Protein AF-A0A8H7LED4-F1 (afdb_monomer_lite)

InterPro domains:
  IPR024990 Anaphase-promoting complex subunit 1 [PTHR12827] (8-157)

Sequence (265 aa):
MLLETPIFAIAALVVSLYPVFPSEESEEEVHLQVLRHFWALSIEPRCLVVRDVRNGSPIKVPVTITYRDGTVESSTSPKLLRNMSLILSIEVRSELYFDVSIDFLINSEYLEQFKRSLTIFVLRKLNYELLKASVGSLLENRGRSMSLQNVLAALNNDIKELLQLKLTEKFLSFEKKVYLHESNSAIGETGSANMNSGLSVFNIADDKLQLRHQANQPQTIEDVHGLKVLFAYTDCKLNDEHFYIDAQFFEALKQDVWSLSMGST

Organism: NCBI:txid27326

Structure (mmCIF, N/CA/C/O backbone):
data_AF-A0A8H7LED4-F1
#
_entry.id   AF-A0A8H7LED4-F1
#
loop_
_atom_site.group_PDB
_atom_site.id
_atom_site.type_symbol
_atom_site.label_atom_id
_atom_site.label_alt_id
_atom_site.label_comp_id
_atom_site.label_asym_id
_atom_site.label_entity_id
_atom_site.label_seq_id
_atom_site.pdbx_PDB_ins_code
_atom_site.Cartn_x
_atom_site.Cartn_y
_atom_site.Cartn_z
_atom_site.occupancy
_atom_site.B_iso_or_equiv
_atom_site.auth_seq_id
_atom_site.auth_comp_id
_atom_site.auth_asym_id
_atom_site.auth_atom_id
_atom_site.pdbx_PDB_model_num
ATOM 1 N N . MET A 1 1 ? 5.990 14.420 -20.150 1.00 37.38 1 MET A N 1
ATOM 2 C CA . MET A 1 1 ? 7.116 14.105 -21.051 1.00 37.38 1 MET A CA 1
ATOM 3 C C . MET A 1 1 ? 6.485 13.427 -22.250 1.00 37.38 1 MET A C 1
ATOM 5 O O . MET A 1 1 ? 5.584 12.628 -22.031 1.00 37.38 1 MET A O 1
ATOM 9 N N . LEU A 1 2 ? 6.771 13.940 -23.447 1.00 34.75 2 LEU A N 1
ATOM 10 C CA . LEU A 1 2 ? 6.014 13.730 -24.687 1.00 34.75 2 LEU A CA 1
ATOM 11 C C . LEU A 1 2 ? 5.676 12.254 -24.916 1.00 34.75 2 LEU A C 1
ATOM 13 O O . LEU A 1 2 ? 6.470 11.398 -24.550 1.00 34.75 2 LEU A O 1
ATOM 17 N N . LEU A 1 3 ? 4.506 11.982 -25.505 1.00 41.44 3 LEU A N 1
ATOM 18 C CA . LEU A 1 3 ? 4.142 10.655 -25.995 1.00 41.44 3 LEU A CA 1
ATOM 19 C C . LEU A 1 3 ? 5.270 10.148 -26.904 1.00 41.44 3 LEU A C 1
ATOM 21 O O . LEU A 1 3 ? 5.290 10.448 -28.099 1.00 41.44 3 LEU A O 1
ATOM 25 N N . GLU A 1 4 ? 6.201 9.378 -26.355 1.00 54.50 4 GLU A N 1
ATOM 26 C CA . GLU A 1 4 ? 7.105 8.555 -27.140 1.00 54.50 4 GLU A CA 1
ATOM 27 C C . GLU A 1 4 ? 6.241 7.453 -27.731 1.00 54.50 4 GLU A C 1
ATOM 29 O O . GLU A 1 4 ? 6.006 6.389 -27.163 1.00 54.50 4 GLU A O 1
ATOM 34 N N . THR A 1 5 ? 5.638 7.786 -28.866 1.00 69.25 5 THR A N 1
ATOM 35 C CA . THR A 1 5 ? 4.926 6.815 -29.679 1.00 69.25 5 THR A CA 1
ATOM 36 C C . THR A 1 5 ? 5.874 5.643 -29.946 1.00 69.25 5 THR A C 1
ATOM 38 O O . THR A 1 5 ? 7.066 5.864 -30.183 1.00 69.25 5 THR A O 1
ATOM 41 N N . PRO A 1 6 ? 5.380 4.393 -29.938 1.00 75.50 6 PRO A N 1
ATOM 42 C CA . PRO A 1 6 ? 6.232 3.217 -30.109 1.00 75.50 6 PRO A CA 1
ATOM 43 C C . PRO A 1 6 ? 7.084 3.298 -31.385 1.00 75.50 6 PRO A C 1
ATOM 45 O O . PRO A 1 6 ? 8.196 2.787 -31.408 1.00 75.50 6 PRO A O 1
ATOM 48 N N . ILE A 1 7 ? 6.610 4.005 -32.419 1.00 86.19 7 ILE A N 1
ATOM 49 C CA . ILE A 1 7 ? 7.343 4.224 -33.670 1.00 86.19 7 ILE A CA 1
ATOM 50 C C . ILE A 1 7 ? 8.637 5.034 -33.475 1.00 86.19 7 ILE A C 1
ATOM 52 O O . ILE A 1 7 ? 9.636 4.739 -34.123 1.00 86.19 7 ILE A O 1
ATOM 56 N N . PHE A 1 8 ? 8.641 6.027 -32.578 1.00 88.44 8 PHE A N 1
ATOM 57 C CA . PHE A 1 8 ? 9.814 6.859 -32.304 1.00 88.44 8 PHE A CA 1
ATOM 58 C C . PHE A 1 8 ? 10.878 6.065 -31.547 1.00 88.44 8 PHE A C 1
ATOM 60 O O . PHE A 1 8 ? 12.036 6.055 -31.958 1.00 88.44 8 PHE A O 1
ATOM 67 N N . ALA A 1 9 ? 10.465 5.330 -30.510 1.00 87.12 9 ALA A N 1
ATOM 68 C CA . ALA A 1 9 ? 11.351 4.428 -29.780 1.00 87.12 9 ALA A CA 1
ATOM 69 C C . ALA A 1 9 ? 11.942 3.357 -30.715 1.00 87.12 9 ALA A C 1
ATOM 71 O O . ALA A 1 9 ? 13.140 3.104 -30.689 1.00 87.12 9 ALA A O 1
ATOM 72 N N . ILE A 1 10 ? 11.138 2.778 -31.616 1.00 89.12 10 ILE A N 1
ATOM 73 C CA . ILE A 1 10 ? 11.637 1.824 -32.619 1.00 89.12 10 ILE A CA 1
ATOM 74 C C . ILE A 1 10 ? 12.652 2.491 -33.556 1.00 89.12 10 ILE A C 1
ATOM 76 O O . ILE A 1 10 ? 13.711 1.919 -33.797 1.00 89.12 10 ILE A O 1
ATOM 80 N N . ALA A 1 11 ? 12.374 3.693 -34.067 1.00 90.88 11 ALA A N 1
ATOM 81 C CA . ALA A 1 11 ? 13.293 4.402 -34.957 1.00 90.88 11 ALA A CA 1
ATOM 82 C C . ALA A 1 11 ? 14.634 4.727 -34.273 1.00 90.88 11 ALA A C 1
ATOM 84 O O . ALA A 1 11 ? 15.693 4.476 -34.847 1.00 90.88 11 ALA A O 1
ATOM 85 N N . ALA A 1 12 ? 14.599 5.223 -33.034 1.00 91.00 12 ALA A N 1
ATOM 86 C CA . ALA A 1 12 ? 15.795 5.493 -32.240 1.00 91.00 12 ALA A CA 1
ATOM 87 C C . ALA A 1 12 ? 16.595 4.209 -31.959 1.00 91.00 12 ALA A C 1
ATOM 89 O O . ALA A 1 12 ? 17.820 4.198 -32.099 1.00 91.00 12 ALA A O 1
ATOM 90 N N . LEU A 1 13 ? 15.906 3.105 -31.656 1.00 90.69 13 LEU A N 1
ATOM 91 C CA . LEU A 1 13 ? 16.525 1.803 -31.438 1.00 90.69 13 LEU A CA 1
ATOM 92 C C . LEU A 1 13 ? 17.193 1.266 -32.714 1.00 90.69 13 LEU A C 1
ATOM 94 O O . LEU A 1 13 ? 18.344 0.843 -32.653 1.00 90.69 13 LEU A O 1
ATOM 98 N N . VAL A 1 14 ? 16.530 1.357 -33.873 1.00 90.56 14 VAL A N 1
ATOM 99 C CA . VAL A 1 14 ? 17.084 0.965 -35.186 1.00 90.56 14 VAL A CA 1
ATOM 100 C C . VAL A 1 14 ? 18.350 1.755 -35.519 1.00 90.56 14 VAL A C 1
ATOM 102 O O . VAL A 1 14 ? 19.335 1.174 -35.967 1.00 90.56 14 VAL A O 1
ATOM 105 N N . VAL A 1 15 ? 18.349 3.066 -35.264 1.00 89.50 15 VAL A N 1
ATOM 106 C CA . VAL A 1 15 ? 19.529 3.919 -35.466 1.00 89.50 15 VAL A CA 1
ATOM 107 C C . VAL A 1 15 ? 20.659 3.539 -34.503 1.00 89.50 15 VAL A C 1
ATOM 109 O O . VAL A 1 15 ? 21.820 3.518 -34.909 1.00 89.50 15 VAL A O 1
ATOM 112 N N . SER A 1 16 ? 20.337 3.201 -33.251 1.00 90.12 16 SER A N 1
ATOM 113 C CA . SER A 1 16 ? 21.335 2.835 -32.238 1.00 90.12 16 SER A CA 1
ATOM 114 C C . SER A 1 16 ? 21.952 1.443 -32.434 1.00 90.12 16 SER A C 1
ATOM 116 O O . SER A 1 16 ? 23.140 1.252 -32.178 1.00 90.12 16 SER A O 1
ATOM 118 N N . LEU A 1 17 ? 21.158 0.485 -32.923 1.00 88.56 17 LEU A N 1
ATOM 119 C CA . LEU A 1 17 ? 21.517 -0.923 -33.113 1.00 88.56 17 LEU A CA 1
ATOM 120 C C . LEU A 1 17 ? 21.889 -1.233 -34.568 1.00 88.56 17 LEU A C 1
ATOM 122 O O . LEU A 1 17 ? 21.708 -2.358 -35.036 1.00 88.56 17 LEU A O 1
ATOM 126 N N . TYR A 1 18 ? 22.394 -0.239 -35.299 1.00 87.88 18 TYR A N 1
ATOM 127 C CA . TYR A 1 18 ? 22.859 -0.456 -36.661 1.00 87.88 18 TYR A CA 1
ATOM 128 C C . TYR A 1 18 ? 23.940 -1.562 -36.674 1.00 87.88 18 TYR A C 1
ATOM 130 O O . TYR A 1 18 ? 24.900 -1.481 -35.899 1.00 87.88 18 TYR A O 1
ATOM 138 N N . PRO A 1 19 ? 23.792 -2.610 -37.511 1.00 84.88 19 PRO A N 1
ATOM 139 C CA . PRO A 1 19 ? 24.515 -3.877 -37.359 1.00 84.88 19 PRO A CA 1
ATOM 140 C C . PRO A 1 19 ? 26.006 -3.806 -37.709 1.00 84.88 19 PRO A C 1
ATOM 142 O O . PRO A 1 19 ? 26.740 -4.752 -37.432 1.00 84.88 19 PRO A O 1
ATOM 145 N N . VAL A 1 20 ? 26.466 -2.711 -38.320 1.00 82.75 20 VAL A N 1
ATOM 146 C CA . VAL A 1 20 ? 27.885 -2.510 -38.627 1.00 82.75 20 VAL A CA 1
ATOM 147 C C . VAL A 1 20 ? 28.578 -1.943 -37.395 1.00 82.75 20 VAL A C 1
ATOM 149 O O . VAL A 1 20 ? 28.261 -0.837 -36.952 1.00 82.75 20 VAL A O 1
ATOM 152 N N . PHE A 1 21 ? 29.520 -2.701 -36.840 1.00 77.12 21 PHE A N 1
ATOM 153 C CA . PHE A 1 21 ? 30.418 -2.245 -35.782 1.00 77.12 21 PHE A CA 1
ATOM 154 C C . PHE A 1 21 ? 31.744 -1.786 -36.398 1.00 77.12 21 PHE A C 1
ATOM 156 O O . PHE A 1 21 ? 32.202 -2.418 -37.350 1.00 77.12 21 PHE A O 1
ATOM 163 N N . PRO A 1 22 ? 32.347 -0.693 -35.898 1.00 72.88 22 PRO A N 1
ATOM 164 C CA . PRO A 1 22 ? 33.658 -0.263 -36.364 1.00 72.88 22 PRO A CA 1
ATOM 165 C C . PRO A 1 22 ? 34.702 -1.337 -36.031 1.00 72.88 22 PRO A C 1
ATOM 167 O O . PRO A 1 22 ? 34.711 -1.879 -34.925 1.00 72.88 22 PRO A O 1
ATOM 170 N N . SER A 1 23 ? 35.571 -1.645 -36.991 1.00 72.19 23 SER A N 1
ATOM 171 C CA . SER A 1 23 ? 36.706 -2.559 -36.798 1.00 72.19 23 SER A CA 1
ATOM 172 C C . SER A 1 23 ? 37.910 -1.854 -36.160 1.00 72.19 23 SER A C 1
ATOM 174 O O . SER A 1 23 ? 38.707 -2.498 -35.484 1.00 72.19 23 SER A O 1
ATOM 176 N N . GLU A 1 24 ? 38.022 -0.537 -36.358 1.00 69.69 24 GLU A N 1
ATOM 177 C CA . GLU A 1 24 ? 39.081 0.332 -35.836 1.00 69.69 24 GLU A CA 1
ATOM 178 C C . GLU A 1 24 ? 38.472 1.589 -35.195 1.00 69.69 24 GLU A C 1
ATOM 180 O O . GLU A 1 24 ? 37.390 2.034 -35.582 1.00 69.69 24 GLU A O 1
ATOM 185 N N . GLU A 1 25 ? 39.155 2.171 -34.205 1.00 63.88 25 GLU A N 1
ATOM 186 C CA . GLU A 1 25 ? 38.636 3.281 -33.383 1.00 63.88 25 GLU A CA 1
ATOM 187 C C . GLU A 1 25 ? 38.430 4.602 -34.156 1.00 63.88 25 GLU A C 1
ATOM 189 O O . GLU A 1 25 ? 37.727 5.484 -33.665 1.00 63.88 25 GLU A O 1
ATOM 194 N N . SER A 1 26 ? 39.001 4.743 -35.357 1.00 59.31 26 SER A N 1
ATOM 195 C CA . SER A 1 26 ? 38.991 5.978 -36.161 1.00 59.31 26 SER A CA 1
ATOM 196 C C . SER A 1 26 ? 38.089 5.947 -37.401 1.00 59.31 26 SER A C 1
ATOM 198 O O . SER A 1 26 ? 38.026 6.935 -38.130 1.00 59.31 26 SER A O 1
ATOM 200 N N . GLU A 1 27 ? 37.396 4.839 -37.661 1.00 56.78 27 GLU A N 1
ATOM 20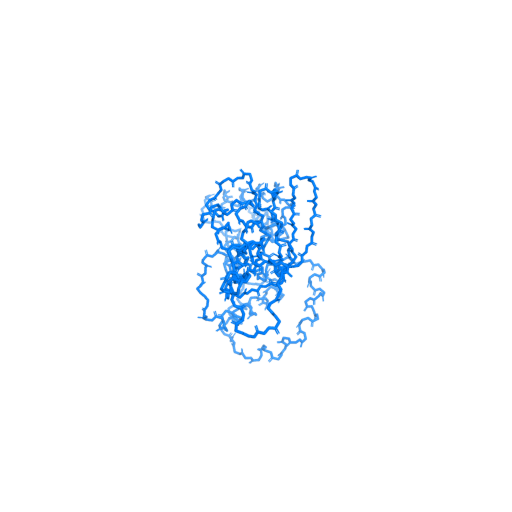1 C CA . GLU A 1 27 ? 36.532 4.685 -38.836 1.00 56.78 27 GLU A CA 1
ATOM 202 C C . GLU A 1 27 ? 35.121 5.235 -38.545 1.00 56.78 27 GLU A C 1
ATOM 204 O O . GLU A 1 27 ? 34.241 4.544 -38.021 1.00 56.78 27 GLU A O 1
ATOM 209 N N . GLU A 1 28 ? 34.892 6.507 -38.882 1.00 59.28 28 GLU A N 1
ATOM 210 C CA . GLU A 1 28 ? 33.559 7.138 -38.883 1.00 59.28 28 GLU A CA 1
ATOM 211 C C . GLU A 1 28 ? 32.768 6.866 -40.184 1.00 59.28 28 GLU A C 1
ATOM 213 O O . GLU A 1 28 ? 31.642 7.342 -40.327 1.00 59.28 28 GLU A O 1
ATOM 218 N N . GLU A 1 29 ? 33.313 6.090 -41.134 1.00 61.53 29 GLU A N 1
ATOM 219 C CA . GLU A 1 29 ? 32.816 6.016 -42.521 1.00 61.53 29 GLU A CA 1
ATOM 220 C C . GLU A 1 29 ? 31.397 5.449 -42.690 1.00 61.53 29 GLU A C 1
ATOM 222 O O . GLU A 1 29 ? 30.728 5.767 -43.674 1.00 61.53 29 GLU A O 1
ATOM 227 N N . VAL A 1 30 ? 30.903 4.629 -41.754 1.00 67.94 30 VAL A N 1
ATOM 228 C CA . VAL A 1 30 ? 29.626 3.908 -41.944 1.00 67.94 30 VAL A CA 1
ATOM 229 C C . VAL A 1 30 ? 28.538 4.318 -40.950 1.00 67.94 30 VAL A C 1
ATOM 231 O O . VAL A 1 30 ? 27.355 4.335 -41.294 1.00 67.94 30 VAL A O 1
ATOM 234 N N . HIS A 1 31 ? 28.897 4.650 -39.708 1.00 76.50 31 HIS A N 1
ATOM 235 C CA . HIS A 1 31 ? 27.928 5.015 -38.673 1.00 76.50 31 HIS A CA 1
ATOM 236 C C . HIS A 1 31 ? 28.571 5.894 -37.602 1.00 76.50 31 HIS A C 1
ATOM 238 O O . HIS A 1 31 ? 29.586 5.533 -37.008 1.00 76.50 31 HIS A O 1
ATOM 244 N N . LEU A 1 32 ? 27.954 7.044 -37.332 1.00 83.44 32 LEU A N 1
ATOM 245 C CA . LEU A 1 32 ? 28.427 7.984 -36.323 1.00 83.44 32 LEU A CA 1
ATOM 246 C C . LEU A 1 32 ? 28.262 7.381 -34.918 1.00 83.44 32 LEU A C 1
ATOM 248 O O . LEU A 1 32 ? 27.140 7.146 -34.473 1.00 83.44 32 LEU A O 1
ATOM 252 N N . GLN A 1 33 ? 29.360 7.204 -34.176 1.00 83.88 33 GLN A N 1
ATOM 253 C CA . GLN A 1 33 ? 29.357 6.513 -32.871 1.00 83.88 33 GLN A CA 1
ATOM 254 C C . GLN A 1 33 ? 28.397 7.128 -31.842 1.00 83.88 33 GLN A C 1
ATOM 256 O O . GLN A 1 33 ? 27.822 6.424 -31.009 1.00 83.88 33 GLN A O 1
ATOM 261 N N . VAL A 1 34 ? 28.158 8.439 -31.921 1.00 83.56 34 VAL A N 1
ATOM 262 C CA . VAL A 1 34 ? 27.200 9.142 -31.055 1.00 83.56 34 VAL A CA 1
ATOM 263 C C . VAL A 1 34 ? 25.785 8.570 -31.206 1.00 83.56 34 VAL A C 1
ATOM 265 O O . VAL A 1 34 ? 25.077 8.433 -30.208 1.00 83.56 34 VAL A O 1
ATOM 268 N N . LEU A 1 35 ? 25.397 8.141 -32.412 1.00 86.44 35 LEU A N 1
ATOM 269 C CA . LEU A 1 35 ? 24.076 7.572 -32.696 1.00 86.44 35 LEU A CA 1
ATOM 270 C C . LEU A 1 35 ? 23.826 6.257 -31.954 1.00 86.44 35 LEU A C 1
ATOM 272 O O . LEU A 1 35 ? 22.674 5.924 -31.684 1.00 86.44 35 LEU A O 1
ATOM 276 N N . ARG A 1 36 ? 24.876 5.536 -31.536 1.00 87.75 36 ARG A N 1
ATOM 277 C CA . ARG A 1 36 ? 24.712 4.345 -30.692 1.00 87.75 36 ARG A CA 1
ATOM 278 C C . ARG A 1 36 ? 24.079 4.674 -29.349 1.00 87.75 36 ARG A C 1
ATOM 280 O O . ARG A 1 36 ? 23.415 3.814 -28.803 1.00 87.75 36 ARG A O 1
ATOM 287 N N . HIS A 1 37 ? 24.201 5.899 -28.839 1.00 88.62 37 HIS A N 1
ATOM 288 C CA . HIS A 1 37 ? 23.613 6.304 -27.556 1.00 88.62 37 HIS A CA 1
ATOM 289 C C . HIS A 1 37 ? 22.113 6.636 -27.648 1.00 88.62 37 HIS A C 1
ATOM 291 O O . HIS A 1 37 ? 21.478 6.891 -26.626 1.00 88.62 37 HIS A O 1
ATOM 297 N N . PHE A 1 38 ? 21.514 6.601 -28.846 1.00 90.06 38 PHE A N 1
ATOM 298 C CA . PHE A 1 38 ? 20.092 6.913 -29.039 1.00 90.06 38 PHE A CA 1
ATOM 299 C C . PHE A 1 38 ? 19.148 5.865 -28.430 1.00 90.06 38 PHE A C 1
ATOM 301 O O . PHE A 1 38 ? 17.961 6.151 -28.279 1.00 90.06 38 PHE A O 1
ATOM 308 N N . TRP A 1 39 ? 19.653 4.704 -27.981 1.00 90.31 39 TRP A N 1
ATOM 309 C CA . TRP A 1 39 ? 18.863 3.760 -27.178 1.00 90.31 39 TRP A CA 1
ATOM 310 C C . TRP A 1 39 ? 18.274 4.431 -25.929 1.00 90.31 39 TRP A C 1
ATOM 312 O O . TRP A 1 39 ? 17.184 4.060 -25.502 1.00 90.31 39 TRP A O 1
ATOM 322 N N . ALA A 1 40 ? 18.942 5.460 -25.389 1.00 89.81 40 ALA A N 1
ATOM 323 C CA . ALA A 1 40 ? 18.465 6.228 -24.243 1.00 89.81 40 ALA A CA 1
ATOM 324 C C . ALA A 1 40 ? 17.121 6.933 -24.498 1.00 89.81 40 ALA A C 1
ATOM 326 O O . ALA A 1 40 ? 16.321 7.062 -23.577 1.00 89.81 40 ALA A O 1
ATOM 327 N N . LEU A 1 41 ? 16.848 7.323 -25.748 1.00 86.25 41 LEU A N 1
ATOM 328 C CA . LEU A 1 41 ? 15.585 7.938 -26.180 1.00 86.25 41 LEU A CA 1
ATOM 329 C C . LEU A 1 41 ? 14.450 6.921 -26.362 1.00 86.25 41 LEU A C 1
ATOM 331 O O . LEU A 1 41 ? 13.340 7.295 -26.713 1.00 86.25 41 LEU A O 1
ATOM 335 N N . SER A 1 42 ? 14.744 5.628 -26.220 1.00 85.50 42 SER A N 1
ATOM 336 C CA . SER A 1 42 ? 13.759 4.546 -26.335 1.00 85.50 42 SER A CA 1
ATOM 337 C C . SER A 1 42 ? 13.351 3.987 -24.968 1.00 85.50 42 SER A C 1
ATOM 339 O O . SER A 1 42 ? 12.550 3.053 -24.901 1.00 85.50 42 SER A O 1
ATOM 341 N N . ILE A 1 43 ? 13.945 4.489 -23.879 1.00 86.12 43 ILE A N 1
ATOM 342 C CA . ILE A 1 43 ? 13.712 3.980 -22.528 1.00 86.12 43 ILE A CA 1
ATOM 343 C C . ILE A 1 43 ? 12.483 4.657 -21.934 1.00 86.12 43 ILE A C 1
ATOM 345 O O . ILE A 1 43 ? 12.508 5.839 -21.604 1.00 86.12 43 ILE A O 1
ATOM 349 N N . GLU A 1 44 ? 11.457 3.862 -21.653 1.00 83.81 44 GLU A N 1
ATOM 350 C CA . GLU A 1 44 ? 10.316 4.313 -20.864 1.00 83.81 44 GLU A CA 1
ATOM 351 C C . GLU A 1 44 ? 10.450 3.835 -19.406 1.00 83.81 44 GLU A C 1
ATOM 353 O O . GLU A 1 44 ? 10.608 2.629 -19.164 1.00 83.81 44 GLU A O 1
ATOM 358 N N . PRO A 1 45 ? 10.362 4.730 -18.404 1.00 83.94 45 PRO A N 1
ATOM 359 C CA . PRO A 1 45 ? 10.304 4.308 -17.014 1.00 83.94 45 PRO A CA 1
ATOM 360 C C . PRO A 1 45 ? 8.981 3.573 -16.783 1.00 83.94 45 PRO A C 1
ATOM 362 O O . PRO A 1 45 ? 7.910 4.147 -16.932 1.00 83.94 45 PRO A O 1
ATOM 365 N N . ARG A 1 46 ? 9.048 2.290 -16.421 1.00 87.50 46 ARG A N 1
ATOM 366 C CA . ARG A 1 46 ? 7.859 1.457 -16.148 1.00 87.50 46 ARG A CA 1
ATOM 367 C C . ARG A 1 46 ? 7.952 0.687 -14.831 1.00 87.50 46 ARG A C 1
ATOM 369 O O . ARG A 1 46 ? 7.255 -0.302 -14.633 1.00 87.50 46 ARG A O 1
ATOM 376 N N . CYS A 1 47 ? 8.855 1.078 -13.939 1.00 90.56 47 CYS A N 1
ATOM 377 C CA . CYS A 1 47 ? 9.075 0.362 -12.686 1.00 90.56 47 CYS A CA 1
ATOM 378 C C . CYS A 1 47 ? 8.078 0.822 -11.617 1.00 90.56 47 CYS A C 1
ATOM 380 O O . CYS A 1 47 ? 8.148 1.959 -11.160 1.00 90.56 47 CYS A O 1
ATOM 382 N N . LEU A 1 48 ? 7.188 -0.077 -11.203 1.00 92.12 48 LEU A N 1
ATOM 383 C CA . LEU A 1 48 ? 6.343 0.095 -10.034 1.00 92.12 48 LEU A CA 1
ATOM 384 C C . LEU A 1 48 ? 7.177 -0.065 -8.763 1.00 92.12 48 LEU A C 1
ATOM 386 O O . LEU A 1 48 ? 7.763 -1.126 -8.519 1.00 92.12 48 LEU A O 1
ATOM 390 N N . VAL A 1 49 ? 7.153 0.959 -7.916 1.00 93.56 49 VAL A N 1
ATOM 391 C CA . VAL A 1 49 ? 7.800 0.938 -6.602 1.00 93.56 49 VAL A CA 1
ATOM 392 C C . VAL A 1 49 ? 6.767 1.209 -5.519 1.00 93.56 49 VAL A C 1
ATOM 394 O O . VAL A 1 49 ? 6.039 2.195 -5.574 1.00 93.56 49 VAL A O 1
ATOM 397 N N . VAL A 1 50 ? 6.729 0.361 -4.496 1.00 93.38 50 VAL A N 1
ATOM 398 C CA . VAL A 1 50 ? 5.917 0.614 -3.302 1.00 93.38 50 VAL A CA 1
ATOM 399 C C . VAL A 1 50 ? 6.802 1.237 -2.230 1.00 93.38 50 VAL A C 1
ATOM 401 O O . VAL A 1 50 ? 7.919 0.765 -2.014 1.00 93.38 50 VAL A O 1
ATOM 404 N N . ARG A 1 51 ? 6.335 2.305 -1.584 1.00 92.38 51 ARG A N 1
ATOM 405 C CA . ARG A 1 51 ? 7.065 3.028 -0.536 1.00 92.38 51 ARG A CA 1
ATOM 406 C C . ARG A 1 51 ? 6.242 3.150 0.733 1.00 92.38 51 ARG A C 1
ATOM 408 O O . ARG A 1 51 ? 5.023 3.298 0.672 1.00 92.38 51 ARG A O 1
ATOM 415 N N . ASP A 1 52 ? 6.929 3.137 1.869 1.00 87.81 52 ASP A N 1
ATOM 416 C CA . ASP A 1 52 ? 6.300 3.455 3.148 1.00 87.81 52 ASP A CA 1
ATOM 417 C C . ASP A 1 52 ? 5.964 4.945 3.179 1.00 87.81 52 ASP A C 1
ATOM 419 O O . ASP A 1 52 ? 6.810 5.775 2.837 1.00 87.81 52 ASP A O 1
ATOM 423 N N . VAL A 1 53 ? 4.762 5.294 3.630 1.00 85.31 53 VAL A N 1
ATOM 424 C CA . VAL A 1 53 ? 4.385 6.692 3.885 1.00 85.31 53 VAL A CA 1
ATOM 425 C C . VAL A 1 53 ? 5.281 7.310 4.961 1.00 85.31 53 VAL A C 1
ATOM 427 O O . VAL A 1 53 ? 5.648 8.477 4.853 1.00 85.31 53 VAL A O 1
ATOM 430 N N . ARG A 1 54 ? 5.658 6.540 5.989 1.00 76.38 54 ARG A N 1
ATOM 431 C CA . ARG A 1 54 ? 6.382 7.069 7.152 1.00 76.38 54 ARG A CA 1
ATOM 432 C C . ARG A 1 54 ? 7.837 7.373 6.813 1.00 76.38 54 ARG A C 1
ATOM 434 O O . ARG A 1 54 ? 8.325 8.480 7.026 1.00 76.38 54 ARG A O 1
ATOM 441 N N . ASN A 1 55 ? 8.545 6.387 6.280 1.00 76.50 55 ASN A N 1
ATOM 442 C CA . ASN A 1 55 ? 9.987 6.485 6.061 1.00 76.50 55 ASN A CA 1
ATOM 443 C C . ASN A 1 55 ? 10.332 6.935 4.635 1.00 76.50 55 ASN A C 1
ATOM 445 O O . ASN A 1 55 ? 11.484 7.255 4.361 1.00 76.50 55 ASN A O 1
ATOM 449 N N . GLY A 1 56 ? 9.377 6.890 3.699 1.00 81.81 56 GLY A N 1
ATOM 450 C CA . GLY A 1 56 ? 9.636 7.093 2.270 1.00 81.81 56 GLY A CA 1
ATOM 451 C C . GLY A 1 56 ? 10.476 5.981 1.626 1.00 81.81 56 GLY A C 1
ATOM 452 O O . GLY A 1 56 ? 10.765 6.042 0.427 1.00 81.81 56 GLY A O 1
ATOM 453 N N . SER A 1 57 ? 10.871 4.968 2.402 1.00 86.88 57 SER A N 1
ATOM 454 C CA . SER A 1 57 ? 11.713 3.858 1.967 1.00 86.88 57 SER A CA 1
ATOM 455 C C . SER A 1 57 ? 10.945 2.903 1.052 1.00 86.88 57 SER A C 1
ATOM 457 O O . SER A 1 57 ? 9.769 2.635 1.306 1.00 86.88 57 SER A O 1
ATOM 459 N N . PRO A 1 58 ? 11.586 2.351 0.006 1.00 90.62 58 PRO A N 1
ATOM 460 C CA . PRO A 1 58 ? 10.973 1.332 -0.834 1.00 90.62 58 PRO A CA 1
ATOM 461 C C . PRO A 1 58 ? 10.797 0.019 -0.062 1.00 90.62 58 PRO A C 1
ATOM 463 O O . PRO A 1 58 ? 11.705 -0.424 0.642 1.00 90.62 58 PRO A O 1
ATOM 466 N N . ILE A 1 59 ? 9.640 -0.621 -0.227 1.00 90.06 59 ILE A N 1
ATOM 467 C CA . ILE A 1 59 ? 9.276 -1.871 0.446 1.00 90.06 59 ILE A CA 1
ATOM 468 C C . ILE A 1 59 ? 8.984 -2.952 -0.597 1.00 90.06 59 ILE A C 1
ATOM 470 O O . ILE A 1 59 ? 8.500 -2.679 -1.700 1.00 90.06 59 ILE A O 1
ATOM 474 N N . LYS A 1 60 ? 9.266 -4.200 -0.220 1.00 91.94 60 LYS A N 1
ATOM 475 C CA . LYS A 1 60 ? 8.865 -5.403 -0.949 1.00 91.94 60 LYS A CA 1
ATOM 476 C C . LYS A 1 60 ? 7.537 -5.912 -0.394 1.00 91.94 60 LYS A C 1
ATOM 478 O O . LYS A 1 60 ? 7.505 -6.452 0.707 1.00 91.94 60 LYS A O 1
ATOM 483 N N . VAL A 1 61 ? 6.459 -5.733 -1.147 1.00 91.00 61 VAL A N 1
ATOM 484 C CA . VAL A 1 61 ? 5.110 -6.199 -0.802 1.00 91.00 61 VAL A CA 1
ATOM 485 C C . VAL A 1 61 ? 4.472 -6.918 -1.991 1.00 91.00 61 VAL A C 1
ATOM 487 O O . VAL A 1 61 ? 4.876 -6.664 -3.132 1.00 91.00 61 VAL A O 1
ATOM 490 N N . PRO A 1 62 ? 3.503 -7.820 -1.757 1.00 93.44 62 PRO A N 1
ATOM 491 C CA . PRO A 1 62 ? 2.758 -8.450 -2.834 1.00 93.44 62 PRO A CA 1
ATOM 492 C C . PRO A 1 62 ? 1.882 -7.409 -3.533 1.00 93.44 62 PRO A C 1
ATOM 494 O O . PRO A 1 62 ? 1.135 -6.665 -2.896 1.00 93.44 62 PRO A O 1
ATOM 497 N N . VAL A 1 63 ? 1.967 -7.373 -4.855 1.00 93.56 63 VAL A N 1
ATOM 498 C CA . VAL A 1 63 ? 1.144 -6.540 -5.723 1.00 93.56 63 VAL A CA 1
ATOM 499 C C . VAL A 1 63 ? 0.441 -7.439 -6.724 1.00 93.56 63 VAL A C 1
ATOM 501 O O . VAL A 1 63 ? 1.068 -8.261 -7.393 1.00 93.56 63 VAL A O 1
ATOM 504 N N . THR A 1 64 ? -0.863 -7.253 -6.842 1.00 94.56 64 THR A N 1
ATOM 505 C CA . THR A 1 64 ? -1.714 -7.908 -7.826 1.00 94.56 64 THR A CA 1
ATOM 506 C C . THR A 1 64 ? -2.110 -6.883 -8.875 1.00 94.56 64 THR A C 1
ATOM 508 O O . THR A 1 64 ? -2.678 -5.844 -8.556 1.00 94.56 64 THR A O 1
ATOM 511 N N . ILE A 1 65 ? -1.777 -7.154 -10.130 1.00 93.56 65 ILE A N 1
ATOM 512 C CA . ILE A 1 65 ? -2.089 -6.287 -11.264 1.00 93.56 65 ILE A CA 1
ATOM 513 C C . ILE A 1 65 ? -3.116 -7.017 -12.115 1.00 93.56 65 ILE A C 1
ATOM 515 O O . ILE A 1 65 ? -2.875 -8.147 -12.544 1.00 93.56 65 ILE A O 1
ATOM 519 N N . THR A 1 66 ? -4.249 -6.374 -12.365 1.00 94.00 66 THR A N 1
ATOM 520 C CA . THR A 1 66 ? -5.261 -6.866 -13.295 1.00 94.00 66 THR A CA 1
ATOM 521 C C . THR A 1 66 ? -5.143 -6.101 -14.607 1.00 94.00 66 THR A C 1
ATOM 523 O O . THR A 1 66 ? -5.036 -4.870 -14.640 1.00 94.00 66 THR A O 1
ATOM 526 N N . TYR A 1 67 ? -5.125 -6.833 -15.711 1.00 92.69 67 TYR A N 1
ATOM 527 C CA . TYR A 1 67 ? -5.075 -6.272 -17.053 1.00 92.69 67 TYR A CA 1
ATOM 528 C C . TYR A 1 67 ? -6.448 -6.370 -17.725 1.00 92.69 67 TYR A C 1
ATOM 530 O O . TYR A 1 67 ? -7.302 -7.179 -17.364 1.00 92.69 67 TYR A O 1
ATOM 538 N N . ARG A 1 68 ? -6.668 -5.531 -18.738 1.00 90.38 68 ARG A N 1
ATOM 539 C CA . ARG A 1 68 ? -7.926 -5.456 -19.500 1.00 90.38 68 ARG A CA 1
ATOM 540 C C . ARG A 1 68 ? -8.231 -6.712 -20.318 1.00 90.38 68 ARG A C 1
ATOM 542 O O . ARG A 1 68 ? -9.376 -6.911 -20.702 1.00 90.38 68 ARG A O 1
ATOM 549 N N . ASP A 1 69 ? -7.224 -7.535 -20.592 1.00 89.50 69 ASP A N 1
ATOM 550 C CA . ASP A 1 69 ? -7.368 -8.845 -21.238 1.00 89.50 69 ASP A CA 1
ATOM 551 C C . ASP A 1 69 ? -7.869 -9.937 -20.268 1.00 89.50 69 ASP A C 1
ATOM 553 O O . ASP A 1 69 ? -8.095 -11.069 -20.687 1.00 89.50 69 ASP A O 1
ATOM 557 N N . GLY A 1 70 ? -8.058 -9.602 -18.985 1.00 88.38 70 GLY A N 1
ATOM 558 C CA . GLY A 1 70 ? -8.448 -10.534 -17.929 1.00 88.38 70 GLY A CA 1
ATOM 559 C C . GLY A 1 70 ? -7.268 -11.255 -17.273 1.00 88.38 70 GLY A C 1
ATOM 560 O O . GLY A 1 70 ? -7.479 -12.039 -16.348 1.00 88.38 70 GLY A O 1
ATOM 561 N N . THR A 1 71 ? -6.029 -10.992 -17.702 1.00 91.81 71 THR A N 1
ATOM 562 C CA . THR A 1 71 ? -4.834 -11.551 -17.068 1.00 91.81 71 THR A CA 1
ATOM 563 C C . THR A 1 71 ? -4.640 -10.918 -15.691 1.00 91.81 71 THR A C 1
ATOM 565 O O . THR A 1 71 ? -4.664 -9.695 -15.546 1.00 91.81 71 THR A O 1
ATOM 568 N N . VAL A 1 72 ? -4.400 -11.747 -14.674 1.00 92.81 72 VAL A N 1
ATOM 569 C CA . VAL A 1 72 ? -4.053 -11.296 -13.321 1.00 92.81 72 VAL A CA 1
ATOM 570 C C . VAL A 1 72 ? -2.638 -11.756 -13.003 1.00 92.81 72 VAL A C 1
ATOM 572 O O . VAL A 1 72 ? -2.345 -12.950 -13.015 1.00 92.81 72 VAL A O 1
ATOM 575 N N . GLU A 1 73 ? -1.750 -10.808 -12.719 1.00 91.62 73 GLU A N 1
ATOM 576 C CA . GLU A 1 73 ? -0.370 -11.084 -12.324 1.00 91.62 73 GLU A CA 1
ATOM 577 C C . GLU A 1 73 ? -0.169 -10.706 -10.857 1.00 91.62 73 GLU A C 1
ATOM 579 O O . GLU A 1 73 ? -0.276 -9.537 -10.490 1.00 91.62 73 GLU A O 1
ATOM 584 N N . SER A 1 74 ? 0.166 -11.687 -10.017 1.00 92.06 74 SER A N 1
ATOM 585 C CA . SER A 1 74 ? 0.629 -11.440 -8.649 1.00 92.06 74 SER A CA 1
ATOM 586 C C . SER A 1 74 ? 2.155 -11.488 -8.613 1.00 92.06 74 SER A C 1
ATOM 588 O O . SER A 1 74 ? 2.770 -12.448 -9.080 1.00 92.06 74 SER A O 1
ATOM 590 N N . SER A 1 75 ? 2.786 -10.430 -8.112 1.00 90.31 75 SER A N 1
ATOM 591 C CA . SER A 1 75 ? 4.244 -10.324 -8.027 1.00 90.31 75 SER A CA 1
ATOM 592 C C . SER A 1 75 ? 4.675 -9.448 -6.857 1.00 90.31 75 SER A C 1
ATOM 594 O O . SER A 1 75 ? 3.899 -8.648 -6.351 1.00 90.31 75 SER A O 1
ATOM 596 N N . THR A 1 76 ? 5.925 -9.573 -6.424 1.00 93.12 76 THR A N 1
ATOM 597 C CA . THR A 1 76 ? 6.469 -8.744 -5.340 1.00 93.12 76 THR A CA 1
ATOM 598 C C . THR A 1 76 ? 7.097 -7.466 -5.896 1.00 93.12 76 THR A C 1
ATOM 600 O O . THR A 1 76 ? 7.824 -7.518 -6.889 1.00 93.12 76 THR A O 1
ATOM 603 N N . SER A 1 77 ? 6.864 -6.320 -5.250 1.00 90.50 77 SER A N 1
ATOM 604 C CA . SER A 1 77 ? 7.521 -5.051 -5.597 1.00 90.50 77 SER A CA 1
ATOM 605 C C . SER A 1 77 ? 9.037 -5.073 -5.309 1.00 90.50 77 SER A C 1
ATOM 607 O O . SER A 1 77 ? 9.470 -5.733 -4.358 1.00 90.50 77 SER A O 1
ATOM 609 N N . PRO A 1 78 ? 9.872 -4.320 -6.060 1.00 91.50 78 PRO A N 1
ATOM 610 C CA . PRO A 1 78 ? 9.555 -3.522 -7.251 1.00 91.50 78 PRO A CA 1
ATOM 611 C C . PRO A 1 78 ? 9.375 -4.381 -8.512 1.00 91.50 78 PRO A C 1
ATOM 613 O O . PRO A 1 78 ? 10.049 -5.395 -8.687 1.00 91.50 78 PRO A O 1
ATOM 616 N N . LYS A 1 79 ? 8.488 -3.954 -9.417 1.00 91.12 79 LYS A N 1
ATOM 617 C CA . LYS A 1 79 ? 8.107 -4.728 -10.610 1.00 91.12 79 LYS A CA 1
ATOM 618 C C . LYS A 1 79 ? 8.048 -3.847 -11.853 1.00 91.12 79 LYS A C 1
ATOM 620 O O . LYS A 1 79 ? 7.473 -2.766 -11.822 1.00 91.12 79 LYS A O 1
ATOM 625 N N . LEU A 1 80 ? 8.594 -4.331 -12.968 1.00 90.44 80 LEU A N 1
ATOM 626 C CA . LEU A 1 80 ? 8.400 -3.695 -14.270 1.00 90.44 80 LEU A CA 1
ATOM 627 C C . LEU A 1 80 ? 6.971 -3.953 -14.769 1.00 90.44 80 LEU A C 1
ATOM 629 O O . LEU A 1 80 ? 6.571 -5.109 -14.926 1.00 90.44 80 LEU A O 1
ATOM 633 N N . LEU A 1 81 ? 6.224 -2.880 -15.009 1.00 89.12 81 LEU A N 1
ATOM 634 C CA . LEU A 1 81 ? 4.874 -2.910 -15.552 1.00 89.12 81 LEU A CA 1
ATOM 635 C C . LEU A 1 81 ? 4.901 -3.130 -17.067 1.00 89.12 81 LEU A C 1
ATOM 637 O O . LEU A 1 81 ? 5.811 -2.684 -17.774 1.00 89.12 81 LEU A O 1
ATOM 641 N N . ARG A 1 82 ? 3.853 -3.785 -17.578 1.00 86.31 82 ARG A N 1
ATOM 642 C CA . ARG A 1 82 ? 3.540 -3.764 -19.013 1.00 86.31 82 ARG A CA 1
ATOM 643 C C . ARG A 1 82 ? 3.041 -2.367 -19.412 1.00 86.31 82 ARG A C 1
ATOM 645 O O . ARG A 1 82 ? 3.105 -1.411 -18.644 1.00 86.31 82 ARG A O 1
ATOM 652 N N . ASN A 1 83 ? 2.545 -2.239 -20.639 1.00 85.00 83 ASN A N 1
ATOM 653 C CA . ASN A 1 83 ? 1.971 -0.985 -21.110 1.00 85.00 83 ASN A CA 1
ATOM 654 C C . ASN A 1 83 ? 0.820 -0.525 -20.190 1.00 85.00 83 ASN A C 1
ATOM 656 O O . ASN A 1 83 ? -0.132 -1.274 -19.965 1.00 85.00 83 ASN A O 1
ATOM 660 N N . MET A 1 84 ? 0.904 0.715 -19.700 1.00 82.88 84 MET A N 1
ATOM 661 C CA . MET A 1 84 ? -0.053 1.307 -18.760 1.00 82.88 84 MET A CA 1
ATOM 662 C C . MET A 1 84 ? -1.490 1.346 -19.306 1.00 82.88 84 MET A C 1
ATOM 664 O O . MET A 1 84 ? -2.445 1.251 -18.544 1.00 82.88 84 MET A O 1
ATOM 668 N N . SER A 1 85 ? -1.671 1.434 -20.628 1.00 84.38 85 SER A N 1
ATOM 669 C CA . SER A 1 85 ? -2.994 1.428 -21.268 1.00 84.38 85 SER A CA 1
ATOM 670 C C . SER A 1 85 ? -3.721 0.086 -21.152 1.00 84.38 85 SER A C 1
ATOM 672 O O . SER A 1 85 ? -4.942 0.039 -21.298 1.00 84.38 85 SER A O 1
ATOM 674 N N . LEU A 1 86 ? -2.986 -1.002 -20.905 1.00 88.19 86 LEU A N 1
ATOM 675 C CA . LEU A 1 86 ? -3.543 -2.345 -20.749 1.00 88.19 86 LEU A CA 1
ATOM 676 C C . LEU A 1 86 ? -3.932 -2.655 -19.302 1.00 88.19 86 LEU A C 1
ATOM 678 O O . LEU A 1 86 ? -4.586 -3.666 -19.069 1.00 88.19 86 LEU A O 1
ATOM 682 N N . ILE A 1 87 ? -3.532 -1.824 -18.340 1.00 90.62 87 ILE A N 1
ATOM 683 C CA . ILE A 1 87 ? -3.799 -2.054 -16.919 1.00 90.62 87 ILE A CA 1
ATOM 684 C C . ILE A 1 87 ? -5.242 -1.638 -16.602 1.00 90.62 87 ILE A C 1
ATOM 686 O O . ILE A 1 87 ? -5.741 -0.621 -17.096 1.00 90.62 87 ILE A O 1
ATOM 690 N N . LEU A 1 88 ? -5.926 -2.466 -15.814 1.00 92.12 88 LEU A N 1
ATOM 691 C CA . LEU A 1 88 ? -7.283 -2.236 -15.327 1.00 92.12 88 LEU A CA 1
ATOM 692 C C . LEU A 1 88 ? -7.261 -1.784 -13.864 1.00 92.12 88 LEU A C 1
ATOM 694 O O . LEU A 1 88 ? -7.778 -0.711 -13.560 1.00 92.12 88 LEU A O 1
ATOM 698 N N . SER A 1 89 ? -6.636 -2.561 -12.980 1.00 92.25 89 SER A N 1
ATOM 699 C CA . SER A 1 89 ? -6.437 -2.189 -11.579 1.00 92.25 89 SER A CA 1
ATOM 700 C C . SER A 1 89 ? -5.095 -2.680 -11.041 1.00 92.25 89 SER A C 1
ATOM 702 O O . SER A 1 89 ? -4.524 -3.663 -11.521 1.00 92.25 89 SER A O 1
ATOM 704 N N . ILE A 1 90 ? -4.569 -1.971 -10.046 1.00 92.62 90 ILE A N 1
ATOM 705 C CA . ILE A 1 90 ? -3.399 -2.387 -9.270 1.00 92.62 90 ILE A CA 1
ATOM 706 C C . ILE A 1 90 ? -3.813 -2.441 -7.810 1.00 92.62 90 ILE A C 1
ATOM 708 O O . ILE A 1 90 ? -4.265 -1.445 -7.257 1.00 92.62 90 ILE A O 1
ATOM 712 N N . GLU A 1 91 ? -3.614 -3.587 -7.178 1.00 93.06 91 GLU A N 1
ATOM 713 C CA . GLU A 1 91 ? -3.925 -3.808 -5.775 1.00 93.06 91 GLU A CA 1
ATOM 714 C C . GLU A 1 91 ? -2.677 -4.241 -5.018 1.00 93.06 91 GLU A C 1
ATOM 716 O O . GLU A 1 91 ? -2.005 -5.207 -5.378 1.00 93.06 91 GLU A O 1
ATOM 721 N N . VAL A 1 92 ? -2.377 -3.547 -3.931 1.00 92.38 92 VAL A N 1
ATOM 722 C CA . VAL A 1 92 ? -1.364 -3.959 -2.967 1.00 92.38 92 VAL A CA 1
ATOM 723 C C . VAL A 1 92 ? -2.094 -4.604 -1.806 1.00 92.38 92 VAL A C 1
ATOM 725 O O . VAL A 1 92 ? -2.852 -3.925 -1.117 1.00 92.38 92 VAL A O 1
ATOM 728 N N . ARG A 1 93 ? -1.871 -5.906 -1.602 1.00 87.38 93 ARG A N 1
ATOM 729 C CA . ARG A 1 93 ? -2.445 -6.653 -0.478 1.00 87.38 93 ARG A CA 1
ATOM 730 C C . ARG A 1 93 ? -1.334 -7.237 0.364 1.00 87.38 93 ARG A C 1
ATOM 732 O O . ARG A 1 93 ? -0.467 -7.945 -0.148 1.00 87.38 93 ARG A O 1
ATOM 739 N N . SER A 1 94 ? -1.344 -6.919 1.649 1.00 84.31 94 SER A N 1
ATOM 740 C CA . SER A 1 94 ? -0.319 -7.373 2.580 1.00 84.31 94 SER A CA 1
ATOM 741 C C . SER A 1 94 ? -0.885 -7.479 3.985 1.00 84.31 94 SER A C 1
ATOM 743 O O . SER A 1 94 ? -1.740 -6.693 4.395 1.00 84.31 94 SER A O 1
ATOM 745 N N . GLU A 1 95 ? -0.363 -8.433 4.745 1.00 78.75 95 GLU A N 1
ATOM 746 C CA . GLU A 1 95 ? -0.665 -8.562 6.169 1.00 78.75 95 GLU A CA 1
ATOM 747 C C . GLU A 1 95 ? -0.159 -7.327 6.917 1.00 78.75 95 GLU A C 1
ATOM 749 O O . GLU A 1 95 ? -0.908 -6.699 7.641 1.00 78.75 95 GLU A O 1
ATOM 754 N N . LEU A 1 96 ? 1.065 -6.870 6.638 1.00 77.81 96 LEU A N 1
ATOM 755 C CA . LEU A 1 96 ? 1.727 -5.801 7.400 1.00 77.81 96 LEU A CA 1
ATOM 756 C C . LEU A 1 96 ? 1.360 -4.371 6.972 1.00 77.81 96 LEU A C 1
ATOM 758 O O . LEU A 1 96 ? 1.801 -3.408 7.606 1.00 77.81 96 LEU A O 1
ATOM 762 N N . TYR A 1 97 ? 0.624 -4.201 5.873 1.00 83.12 97 TYR A N 1
ATOM 763 C CA . TYR A 1 97 ? 0.363 -2.899 5.250 1.00 83.12 97 TYR A CA 1
ATOM 764 C C . TYR A 1 97 ? -1.107 -2.739 4.849 1.00 83.12 97 TYR A C 1
ATOM 766 O O . TYR A 1 97 ? -1.749 -3.721 4.488 1.00 83.12 97 TYR A O 1
ATOM 774 N N . PHE A 1 98 ? -1.641 -1.513 4.919 1.00 83.69 98 PHE A N 1
ATOM 775 C CA . PHE A 1 98 ? -3.005 -1.208 4.467 1.00 83.69 98 PHE A CA 1
ATOM 776 C C . PHE A 1 98 ? -3.197 -1.564 2.997 1.00 83.69 98 PHE A C 1
ATOM 778 O O . PHE A 1 98 ? -2.314 -1.319 2.176 1.00 83.69 98 PHE A O 1
ATOM 785 N N . ASP A 1 99 ? -4.342 -2.168 2.687 1.00 88.00 99 ASP A N 1
ATOM 786 C CA . ASP A 1 99 ? -4.640 -2.582 1.326 1.00 88.00 99 ASP A CA 1
ATOM 787 C C . ASP A 1 99 ? -4.946 -1.334 0.492 1.00 88.00 99 ASP A C 1
ATOM 789 O O . ASP A 1 99 ? -5.728 -0.473 0.899 1.00 88.00 99 ASP A O 1
ATOM 793 N N . VAL A 1 100 ? -4.277 -1.206 -0.652 1.00 89.69 100 VAL A N 1
ATOM 794 C CA . VAL A 1 100 ? -4.410 -0.046 -1.542 1.00 89.69 100 VAL A CA 1
ATOM 795 C C . VAL A 1 100 ? -4.771 -0.544 -2.928 1.00 89.69 100 VAL A C 1
ATOM 797 O O . VAL A 1 100 ? -4.002 -1.289 -3.532 1.00 89.69 100 VAL A O 1
ATOM 800 N N . SER A 1 101 ? -5.920 -0.113 -3.439 1.00 90.75 101 SER A N 1
ATOM 801 C CA . SER A 1 101 ? -6.396 -0.418 -4.788 1.00 90.75 101 SER A CA 1
ATOM 802 C C . SER A 1 101 ? -6.446 0.847 -5.643 1.00 90.75 101 SER A C 1
ATOM 804 O O . SER A 1 101 ? -6.975 1.876 -5.223 1.00 90.75 101 SER A O 1
ATOM 806 N N . ILE A 1 102 ? -5.903 0.767 -6.854 1.00 90.88 102 ILE A N 1
ATOM 807 C CA . ILE A 1 102 ? -5.920 1.832 -7.856 1.00 90.88 102 ILE A CA 1
ATOM 808 C C . ILE A 1 102 ? -6.659 1.317 -9.077 1.00 90.88 102 ILE A C 1
ATOM 810 O O . ILE A 1 102 ? -6.151 0.444 -9.781 1.00 90.88 102 ILE A O 1
ATOM 814 N N . ASP A 1 103 ? -7.812 1.908 -9.362 1.00 90.25 103 ASP A N 1
ATOM 815 C CA . ASP A 1 103 ? -8.588 1.586 -10.553 1.00 90.25 103 ASP A CA 1
ATOM 816 C C . ASP A 1 103 ? -8.278 2.568 -11.678 1.00 90.25 103 ASP A C 1
ATOM 818 O O . ASP A 1 103 ? -8.463 3.776 -11.539 1.00 90.25 103 ASP A O 1
ATOM 822 N N . PHE A 1 104 ? -7.867 2.049 -12.836 1.00 87.88 104 PHE A N 1
ATOM 823 C CA . PHE A 1 104 ? -7.515 2.867 -14.002 1.00 87.88 104 PHE A CA 1
ATOM 824 C C . PHE A 1 104 ? -8.725 3.431 -14.752 1.00 87.88 104 PHE A C 1
ATOM 826 O O . PHE A 1 104 ? -8.569 4.235 -15.672 1.00 87.88 104 PHE A O 1
ATOM 833 N N . LEU A 1 105 ? -9.931 2.999 -14.380 1.00 84.81 105 LEU A N 1
ATOM 834 C CA . LEU A 1 105 ? -11.191 3.502 -14.926 1.00 84.81 105 LEU A CA 1
ATOM 835 C C . LEU A 1 105 ? -11.617 4.815 -14.265 1.00 84.81 105 LEU A C 1
ATOM 837 O O . LEU A 1 105 ? -12.261 5.648 -14.902 1.00 84.81 105 LEU A O 1
ATOM 841 N N . ILE A 1 106 ? -11.257 5.001 -12.994 1.00 86.50 106 ILE A N 1
ATOM 842 C CA . ILE A 1 106 ? -11.641 6.171 -12.214 1.00 86.50 106 ILE A CA 1
ATOM 843 C C . ILE A 1 106 ? -10.534 7.205 -12.375 1.00 86.50 106 ILE A C 1
ATOM 845 O O . ILE A 1 106 ? -9.448 7.066 -11.813 1.00 86.50 106 ILE A O 1
ATOM 849 N N . ASN A 1 107 ? -10.807 8.256 -13.149 1.00 81.31 107 ASN A N 1
ATOM 850 C CA . ASN A 1 107 ? -9.856 9.346 -13.327 1.00 81.31 107 ASN A CA 1
ATOM 851 C C . ASN A 1 107 ? -9.754 10.175 -12.036 1.00 81.31 107 ASN A C 1
ATOM 853 O O . ASN A 1 107 ? -10.485 11.145 -11.846 1.00 81.31 107 ASN A O 1
ATOM 857 N N . SER A 1 108 ? -8.878 9.741 -11.134 1.00 87.69 108 SER A N 1
ATOM 858 C CA . SER A 1 108 ? -8.572 10.406 -9.871 1.00 87.69 108 SER A CA 1
ATOM 859 C C . SER A 1 108 ? -7.255 11.176 -9.968 1.00 87.69 108 SER A C 1
ATOM 861 O O . SER A 1 108 ? -6.355 10.808 -10.723 1.00 87.69 108 SER A O 1
ATOM 863 N N . GLU A 1 109 ? -7.107 12.222 -9.155 1.00 88.00 109 GLU A N 1
ATOM 864 C CA . GLU A 1 109 ? -5.835 12.949 -9.019 1.00 88.00 109 GLU A CA 1
ATOM 865 C C . GLU A 1 109 ? -4.686 12.006 -8.616 1.00 88.00 109 GLU A C 1
ATOM 867 O O . GLU A 1 109 ? -3.565 12.113 -9.117 1.00 88.00 109 GLU A O 1
ATOM 872 N N . TYR A 1 110 ? -4.998 11.010 -7.782 1.00 86.38 110 TYR A N 1
ATOM 873 C CA . TYR A 1 110 ? -4.060 9.981 -7.347 1.00 86.38 110 TYR A CA 1
ATOM 874 C C . TYR A 1 110 ? -3.512 9.145 -8.510 1.00 86.38 110 TYR A C 1
ATOM 876 O O . TYR A 1 110 ? -2.317 8.859 -8.564 1.00 86.38 110 TYR A O 1
ATOM 884 N N . LEU A 1 111 ? -4.362 8.792 -9.475 1.00 87.88 111 LEU A N 1
ATOM 885 C CA . LEU A 1 111 ? -3.962 8.046 -10.664 1.00 87.88 111 LEU A CA 1
ATOM 886 C C . LEU A 1 111 ? -3.008 8.867 -11.543 1.00 87.88 111 LEU A C 1
ATOM 888 O O . LEU A 1 111 ? -2.011 8.334 -12.030 1.00 87.88 111 LEU A O 1
ATOM 892 N N . GLU A 1 112 ? -3.262 10.163 -11.723 1.00 88.62 112 GLU A N 1
ATOM 893 C CA . GLU A 1 112 ? -2.365 11.044 -12.482 1.00 88.62 112 GLU A CA 1
ATOM 894 C C . GLU A 1 112 ? -1.009 11.223 -11.783 1.00 88.62 112 GLU A C 1
ATOM 896 O O . GLU A 1 112 ? 0.044 11.177 -12.430 1.00 88.62 112 GLU A O 1
ATOM 901 N N . GLN A 1 113 ? -1.005 11.332 -10.451 1.00 89.12 113 GLN A N 1
ATOM 902 C CA . GLN A 1 113 ? 0.231 11.330 -9.671 1.00 89.12 113 GLN A CA 1
ATOM 903 C C . GLN A 1 113 ? 0.984 10.003 -9.824 1.00 89.12 113 GLN A C 1
ATOM 905 O O . GLN A 1 113 ? 2.191 10.008 -10.076 1.00 89.12 113 GLN A O 1
ATOM 910 N N . PHE A 1 114 ? 0.269 8.878 -9.752 1.00 90.25 114 PHE A N 1
ATOM 911 C CA . PHE A 1 114 ? 0.828 7.549 -9.958 1.00 90.25 114 PHE A CA 1
ATOM 912 C C . PHE A 1 114 ? 1.429 7.387 -11.360 1.00 90.25 114 PHE A C 1
ATOM 914 O O . PHE A 1 114 ? 2.539 6.884 -11.483 1.00 90.25 114 PHE A O 1
ATOM 921 N N . LYS A 1 115 ? 0.771 7.863 -12.424 1.00 87.75 115 LYS A N 1
ATOM 922 C CA . LYS A 1 115 ? 1.327 7.830 -13.791 1.00 87.75 115 LYS A CA 1
ATOM 923 C C . LYS A 1 115 ? 2.645 8.595 -13.906 1.00 87.75 115 LYS A C 1
ATOM 925 O O . LYS A 1 115 ? 3.502 8.217 -14.700 1.00 87.75 115 LYS A O 1
ATOM 930 N N . ARG A 1 116 ? 2.808 9.673 -13.133 1.00 88.12 116 ARG A N 1
ATOM 931 C CA . ARG A 1 116 ? 4.020 10.500 -13.147 1.00 88.12 116 ARG A CA 1
ATOM 932 C C . ARG A 1 116 ? 5.158 9.898 -12.328 1.00 88.12 116 ARG A C 1
ATOM 934 O O . ARG A 1 116 ? 6.307 10.007 -12.746 1.00 88.12 116 ARG A O 1
ATOM 941 N N . SER A 1 117 ? 4.865 9.340 -11.155 1.00 89.62 117 SER A N 1
ATOM 942 C CA . SER A 1 117 ? 5.895 8.858 -10.227 1.00 89.62 117 SER A CA 1
ATOM 943 C C . SER A 1 117 ? 6.139 7.352 -10.292 1.00 89.62 117 SER A C 1
ATOM 945 O O . SER A 1 117 ? 7.232 6.910 -9.950 1.00 89.62 117 SER A O 1
ATOM 947 N N . LEU A 1 118 ? 5.141 6.569 -10.712 1.00 90.44 118 LEU A N 1
ATOM 948 C CA . LEU A 1 118 ? 5.090 5.101 -10.652 1.00 90.44 118 LEU A CA 1
ATOM 949 C C . LEU A 1 118 ? 5.312 4.551 -9.236 1.00 90.44 118 LEU A C 1
ATOM 951 O O . LEU A 1 118 ? 5.794 3.431 -9.042 1.00 90.44 118 LEU A O 1
ATOM 955 N N . THR A 1 119 ? 4.955 5.353 -8.230 1.00 91.88 119 THR A N 1
ATOM 956 C CA . THR A 1 119 ? 5.112 5.010 -6.818 1.00 91.88 119 THR A CA 1
ATOM 957 C C . THR A 1 119 ? 3.768 4.878 -6.129 1.00 91.88 119 THR A C 1
ATOM 959 O O . THR A 1 119 ? 2.982 5.824 -6.146 1.00 91.88 119 THR A O 1
ATOM 962 N N . ILE A 1 120 ? 3.548 3.760 -5.443 1.00 92.06 120 ILE A N 1
ATOM 963 C CA . ILE A 1 120 ? 2.410 3.594 -4.534 1.00 92.06 120 ILE A CA 1
ATOM 964 C C . ILE A 1 120 ? 2.911 3.813 -3.116 1.00 92.06 120 ILE A C 1
ATOM 966 O O . ILE A 1 120 ? 3.877 3.181 -2.686 1.00 92.06 120 ILE A O 1
ATOM 970 N N . PHE A 1 121 ? 2.256 4.713 -2.396 1.00 90.69 121 PHE A N 1
ATOM 971 C CA . PHE A 1 121 ? 2.512 4.915 -0.979 1.00 90.69 121 PHE A CA 1
ATOM 972 C C . PHE A 1 121 ? 1.554 4.058 -0.177 1.00 90.69 121 PHE A C 1
ATOM 974 O O . PHE A 1 121 ? 0.343 4.135 -0.372 1.00 90.69 121 PHE A O 1
ATOM 981 N N . VAL A 1 122 ? 2.107 3.246 0.714 1.00 89.19 122 VAL A N 1
ATOM 982 C CA . VAL A 1 122 ? 1.318 2.362 1.558 1.00 89.19 122 VAL A CA 1
ATOM 983 C C . VAL A 1 122 ? 1.633 2.654 3.010 1.00 89.19 122 VAL A C 1
ATOM 985 O O . VAL A 1 122 ? 2.792 2.816 3.400 1.00 89.19 122 VAL A O 1
ATOM 988 N N . LEU A 1 123 ? 0.577 2.752 3.810 1.00 84.50 123 LEU A N 1
ATOM 989 C CA . LEU A 1 123 ? 0.702 2.960 5.237 1.00 84.50 123 LEU A CA 1
ATOM 990 C C . LEU A 1 123 ? 0.930 1.615 5.919 1.00 84.50 123 LEU A C 1
ATOM 992 O O . LEU A 1 123 ? 0.180 0.656 5.708 1.00 84.50 123 LEU A O 1
ATOM 996 N N . ARG A 1 124 ? 1.969 1.547 6.752 1.00 78.06 124 ARG A N 1
ATOM 997 C CA . ARG A 1 124 ? 2.188 0.383 7.597 1.00 78.06 124 ARG A CA 1
ATOM 998 C C . ARG A 1 124 ? 1.016 0.227 8.555 1.00 78.06 124 ARG A C 1
ATOM 1000 O O . ARG A 1 124 ? 0.632 1.147 9.272 1.00 78.06 124 ARG A O 1
ATOM 1007 N N . LYS A 1 125 ? 0.482 -0.978 8.552 1.00 73.94 125 LYS A N 1
ATOM 1008 C CA . LYS A 1 125 ? -0.573 -1.464 9.419 1.00 73.94 125 LYS A CA 1
ATOM 1009 C C . LYS A 1 125 ? 0.148 -1.630 10.785 1.00 73.94 125 LYS A C 1
ATOM 1011 O O . LYS A 1 125 ? 0.936 -2.553 10.991 1.00 73.94 125 LYS A O 1
ATOM 1016 N N . LEU A 1 126 ? 0.029 -0.647 11.682 1.00 63.62 126 LEU A N 1
ATOM 1017 C CA . LEU A 1 126 ? 0.686 -0.647 13.002 1.00 63.62 126 LEU A CA 1
ATOM 1018 C C . LEU A 1 126 ? -0.303 -1.128 14.064 1.00 63.62 126 LEU A C 1
ATOM 1020 O O . LEU A 1 126 ? -1.347 -0.514 14.233 1.00 63.62 126 LEU A O 1
ATOM 1024 N N . ASN A 1 127 ? 0.022 -2.222 14.759 1.00 55.62 127 ASN A N 1
ATOM 1025 C CA . ASN A 1 127 ? -0.632 -2.716 15.984 1.00 55.62 127 ASN A CA 1
ATOM 1026 C C . ASN A 1 127 ? -2.170 -2.943 15.965 1.00 55.62 127 ASN A C 1
ATOM 1028 O O . ASN A 1 127 ? -2.704 -3.456 16.943 1.00 55.62 127 ASN A O 1
ATOM 1032 N N . TYR A 1 128 ? -2.887 -2.679 14.869 1.00 55.91 128 TYR A N 1
ATOM 1033 C CA . TYR A 1 128 ? -4.318 -2.990 14.682 1.00 55.91 128 TYR A CA 1
ATOM 1034 C C . TYR A 1 128 ? -4.607 -4.505 14.742 1.00 55.91 128 TYR A C 1
ATOM 1036 O O . TYR A 1 128 ? -5.653 -4.900 15.250 1.00 55.91 128 TYR A O 1
ATOM 1044 N N . GLU A 1 129 ? -3.679 -5.383 14.329 1.00 51.59 129 GLU A N 1
ATOM 1045 C CA . GLU A 1 129 ? -3.838 -6.846 14.514 1.00 51.59 129 GLU A CA 1
ATOM 1046 C C . GLU A 1 129 ? -3.754 -7.265 15.977 1.00 51.59 129 GLU A C 1
ATOM 1048 O O . GLU A 1 129 ? -4.312 -8.288 16.360 1.00 51.59 129 GLU A O 1
ATOM 1053 N N . LEU A 1 130 ? -3.072 -6.472 16.808 1.00 50.38 130 LEU A N 1
ATOM 1054 C CA . LEU A 1 130 ? -3.015 -6.706 18.249 1.00 50.38 130 LEU A CA 1
ATOM 1055 C C . LEU A 1 130 ? -4.343 -6.327 18.918 1.00 50.38 130 LEU A C 1
ATOM 1057 O O . LEU A 1 130 ? -4.629 -6.796 20.011 1.00 50.38 130 LEU A O 1
ATOM 1061 N N . LEU A 1 131 ? -5.170 -5.503 18.273 1.00 50.22 131 LEU A N 1
ATOM 1062 C CA . LEU A 1 131 ? -6.508 -5.165 18.760 1.00 50.22 131 LEU A CA 1
ATOM 1063 C C . LEU A 1 131 ? -7.567 -6.177 18.311 1.00 50.22 131 LEU A C 1
ATOM 1065 O O . LEU A 1 131 ? -8.571 -6.339 19.000 1.00 50.22 131 LEU A O 1
ATOM 1069 N N . LYS A 1 132 ? -7.323 -6.908 17.216 1.00 53.31 132 LYS A N 1
ATOM 1070 C CA . LYS A 1 132 ? -8.068 -8.128 16.883 1.00 53.31 132 LYS A CA 1
ATOM 1071 C C . LYS A 1 132 ? -7.579 -9.249 17.808 1.00 53.31 132 LYS A C 1
ATOM 1073 O O . LYS A 1 132 ? -6.650 -9.990 17.478 1.00 53.31 132 LYS A O 1
ATOM 1078 N N . ALA A 1 133 ? -8.179 -9.369 18.992 1.00 52.00 133 ALA A N 1
ATOM 1079 C CA . ALA A 1 133 ? -7.880 -10.428 19.956 1.00 52.00 133 ALA A CA 1
ATOM 1080 C C . ALA A 1 133 ? -8.421 -11.790 19.470 1.00 52.00 133 ALA A C 1
ATOM 1082 O O . ALA A 1 133 ? -9.330 -12.377 20.049 1.00 52.00 133 ALA A O 1
ATOM 1083 N N . SER A 1 134 ? -7.857 -12.315 18.382 1.00 54.28 134 SER A N 1
ATOM 1084 C CA . SER A 1 134 ? -8.074 -13.693 17.955 1.00 54.28 134 SER A CA 1
ATOM 1085 C C . SER A 1 134 ? -7.184 -14.627 18.773 1.00 54.28 134 SER A C 1
ATOM 1087 O O . SER A 1 134 ? -6.045 -14.303 19.109 1.00 54.28 134 SER A O 1
ATOM 1089 N N . VAL A 1 135 ? -7.668 -15.833 19.070 1.00 57.47 135 VAL A N 1
ATOM 1090 C CA . VAL A 1 135 ? -6.871 -16.860 19.764 1.00 57.47 135 VAL A CA 1
ATOM 1091 C C . VAL A 1 135 ? -5.544 -17.107 19.032 1.00 57.47 135 VAL A C 1
ATOM 1093 O O . VAL A 1 135 ? -4.512 -17.279 19.677 1.00 57.47 135 VAL A O 1
ATOM 1096 N N . GLY A 1 136 ? -5.544 -17.038 17.696 1.00 59.25 136 GLY A N 1
ATOM 1097 C CA . GLY A 1 136 ? -4.333 -17.153 16.880 1.00 59.25 136 GLY A CA 1
ATOM 1098 C C . GLY A 1 136 ? -3.329 -16.023 17.125 1.00 59.25 136 GLY A C 1
ATOM 1099 O O . GLY A 1 136 ? -2.162 -16.300 17.400 1.00 59.25 136 GLY A O 1
ATOM 1100 N N . SER A 1 137 ? -3.784 -14.764 17.133 1.00 55.84 137 SER A N 1
ATOM 1101 C CA . SER A 1 137 ? -2.908 -13.610 17.377 1.00 55.84 137 SER A CA 1
ATOM 1102 C C . SER A 1 137 ? -2.372 -13.602 18.813 1.00 55.84 137 SER A C 1
ATOM 1104 O O . SER A 1 137 ? -1.219 -13.241 19.045 1.00 55.84 137 SER A O 1
ATOM 1106 N N . LEU A 1 138 ? -3.143 -14.085 19.792 1.00 58.38 138 LEU A N 1
ATOM 1107 C CA . LEU A 1 138 ? -2.678 -14.253 21.174 1.00 58.38 138 LEU A CA 1
ATOM 1108 C C . LEU A 1 138 ? -1.587 -15.329 21.312 1.00 58.38 138 LEU A C 1
ATOM 1110 O O . LEU A 1 138 ? -0.643 -15.150 22.087 1.00 58.38 138 LEU A O 1
ATOM 1114 N N . LEU A 1 139 ? -1.695 -16.437 20.571 1.00 60.69 139 LEU A N 1
ATOM 1115 C CA . LEU A 1 139 ? -0.704 -17.517 20.580 1.00 60.69 139 LEU A CA 1
ATOM 1116 C C . LEU A 1 139 ? 0.596 -17.102 19.881 1.00 60.69 139 LEU A C 1
ATOM 1118 O O . LEU A 1 139 ? 1.678 -17.316 20.430 1.00 60.69 139 LEU A O 1
ATOM 1122 N N . GLU A 1 140 ? 0.497 -16.452 18.724 1.00 58.75 140 GLU A N 1
ATOM 1123 C CA . GLU A 1 140 ? 1.651 -15.976 17.956 1.00 58.75 140 GLU A CA 1
ATOM 1124 C C . GLU A 1 140 ? 2.426 -14.882 18.712 1.00 58.75 140 GLU A C 1
ATOM 1126 O O . GLU A 1 140 ? 3.658 -14.907 18.816 1.00 58.75 140 GLU A O 1
ATOM 1131 N N . ASN A 1 141 ? 1.706 -13.973 19.374 1.00 53.31 141 ASN A N 1
ATOM 1132 C CA . ASN A 1 141 ? 2.316 -12.934 20.200 1.00 53.31 141 ASN A CA 1
ATOM 1133 C C . ASN A 1 141 ? 2.942 -13.465 21.497 1.00 53.31 141 ASN A C 1
ATOM 1135 O O . ASN A 1 141 ? 3.857 -12.834 22.034 1.00 53.31 141 ASN A O 1
ATOM 1139 N N . ARG A 1 142 ? 2.527 -14.636 21.997 1.00 52.44 142 ARG A N 1
ATOM 1140 C CA . ARG A 1 142 ? 3.187 -15.288 23.141 1.00 52.44 142 ARG A CA 1
ATOM 1141 C C . ARG A 1 142 ? 4.646 -15.636 22.827 1.00 52.44 142 ARG A C 1
ATOM 1143 O O . ARG A 1 142 ? 5.484 -15.559 23.721 1.00 52.44 142 ARG A O 1
ATOM 1150 N N . GLY A 1 143 ? 4.960 -15.930 21.562 1.00 54.88 143 GLY A N 1
ATOM 1151 C CA . GLY A 1 143 ? 6.336 -16.087 21.082 1.00 54.88 143 GLY A CA 1
ATOM 1152 C C . GLY A 1 143 ? 7.118 -14.769 21.082 1.00 54.88 143 GLY A C 1
ATOM 1153 O O . GLY A 1 143 ? 8.243 -14.715 21.577 1.00 54.88 143 GLY A O 1
ATOM 1154 N N . ARG A 1 144 ? 6.496 -13.671 20.624 1.00 53.81 144 ARG A N 1
ATOM 1155 C CA . ARG A 1 144 ? 7.097 -12.318 20.643 1.00 53.81 144 ARG A CA 1
ATOM 1156 C C . ARG A 1 144 ? 7.320 -11.783 22.067 1.00 53.81 144 ARG A C 1
ATOM 1158 O O . ARG A 1 144 ? 8.294 -11.081 22.315 1.00 53.81 144 ARG A O 1
ATOM 1165 N N . SER A 1 145 ? 6.488 -12.177 23.037 1.00 47.06 145 SER A N 1
ATOM 1166 C CA . SER A 1 145 ? 6.633 -11.826 24.462 1.00 47.06 145 SER A CA 1
ATOM 1167 C C . SER A 1 145 ? 7.994 -12.197 25.068 1.00 47.06 145 SER A C 1
ATOM 1169 O O . SER A 1 145 ? 8.373 -11.584 26.067 1.00 47.06 145 SER A O 1
ATOM 1171 N N . MET A 1 146 ? 8.718 -13.184 24.524 1.00 43.66 146 MET A N 1
ATOM 1172 C CA . MET A 1 146 ? 10.029 -13.576 25.057 1.00 43.66 146 MET A CA 1
ATOM 1173 C C . MET A 1 146 ? 11.168 -12.646 24.620 1.00 43.66 146 MET A C 1
ATOM 1175 O O . MET A 1 146 ? 12.087 -12.434 25.403 1.00 43.66 146 MET A O 1
ATOM 1179 N N . SER A 1 147 ? 11.106 -12.018 23.438 1.00 46.25 147 SER A N 1
ATOM 1180 C CA . SER A 1 147 ? 12.112 -11.013 23.045 1.00 46.25 147 SER A CA 1
ATOM 1181 C C . SER A 1 147 ? 11.882 -9.655 23.721 1.00 46.25 147 SER A C 1
ATOM 1183 O O . SER A 1 147 ? 12.802 -8.848 23.830 1.00 46.25 147 SER A O 1
ATOM 1185 N N . LEU A 1 148 ? 10.656 -9.404 24.193 1.00 47.31 148 LEU A N 1
ATOM 1186 C CA . LEU A 1 148 ? 10.224 -8.127 24.768 1.00 47.31 148 LEU A CA 1
ATOM 1187 C C . LEU A 1 148 ? 10.601 -7.933 26.245 1.00 47.31 148 LEU A C 1
ATOM 1189 O O . LEU A 1 148 ? 10.627 -6.794 26.703 1.00 47.31 148 LEU A O 1
ATOM 1193 N N . GLN A 1 149 ? 10.945 -8.989 26.996 1.00 48.78 149 GLN A N 1
ATOM 1194 C CA . GLN A 1 149 ? 11.384 -8.838 28.397 1.00 48.78 149 GLN A CA 1
ATOM 1195 C C . GLN A 1 149 ? 12.636 -7.958 28.535 1.00 48.78 149 GLN A C 1
ATOM 1197 O O . GLN A 1 149 ? 12.768 -7.237 29.520 1.00 48.78 149 GLN A O 1
ATOM 1202 N N . ASN A 1 150 ? 13.502 -7.941 27.520 1.00 47.78 150 ASN A N 1
ATOM 1203 C CA . ASN A 1 150 ? 14.755 -7.189 27.559 1.00 47.78 150 ASN A CA 1
ATOM 1204 C C . ASN A 1 150 ? 14.570 -5.679 27.316 1.00 47.78 150 ASN A C 1
ATOM 1206 O O . ASN A 1 150 ? 15.403 -4.892 27.752 1.00 47.78 150 ASN A O 1
ATOM 1210 N N . VAL A 1 151 ? 13.478 -5.260 26.661 1.00 48.16 151 VAL A N 1
ATOM 1211 C CA . VAL A 1 151 ? 13.187 -3.839 26.367 1.00 48.16 151 VAL A CA 1
ATOM 1212 C C . VAL A 1 151 ? 12.285 -3.209 27.440 1.00 48.16 151 VAL A C 1
ATOM 1214 O O . VAL A 1 151 ? 12.384 -2.017 27.710 1.00 48.16 151 VAL A O 1
ATOM 1217 N N . LEU A 1 152 ? 11.463 -4.012 28.127 1.00 44.78 152 LEU A N 1
ATOM 1218 C CA . LEU A 1 152 ? 10.552 -3.568 29.196 1.00 44.78 152 LEU A CA 1
ATOM 1219 C C . LEU A 1 152 ? 11.251 -3.022 30.4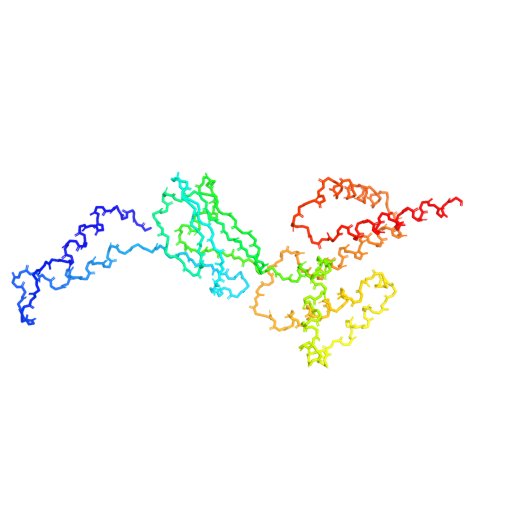57 1.00 44.78 152 LEU A C 1
ATOM 1221 O O . LEU A 1 152 ? 10.585 -2.450 31.318 1.00 44.78 152 LEU A O 1
ATOM 1225 N N . ALA A 1 153 ? 12.569 -3.194 30.586 1.00 48.38 153 ALA A N 1
ATOM 1226 C CA . ALA A 1 153 ? 13.346 -2.633 31.691 1.00 48.38 153 ALA A CA 1
ATOM 1227 C C . ALA A 1 153 ? 13.641 -1.131 31.515 1.00 48.38 153 ALA A C 1
ATOM 1229 O O . ALA A 1 153 ? 13.916 -0.439 32.496 1.00 48.38 153 ALA A O 1
ATOM 1230 N N . ALA A 1 154 ? 13.563 -0.610 30.287 1.00 49.53 154 ALA A N 1
ATOM 1231 C CA . ALA A 1 154 ? 13.836 0.788 29.995 1.00 49.53 154 ALA A CA 1
ATOM 1232 C C . ALA A 1 154 ? 12.536 1.611 30.015 1.00 49.53 154 ALA A C 1
ATOM 1234 O O . ALA A 1 154 ? 11.863 1.774 29.005 1.00 49.53 154 ALA A O 1
ATOM 1235 N N . LEU A 1 155 ? 12.221 2.108 31.215 1.00 55.41 155 LEU A N 1
ATOM 1236 C CA . LEU A 1 155 ? 11.615 3.417 31.494 1.00 55.41 155 LEU A CA 1
ATOM 1237 C C . LEU A 1 155 ? 10.325 3.790 30.735 1.00 55.41 155 LEU A C 1
ATOM 1239 O O . LEU A 1 155 ? 10.368 4.311 29.629 1.00 55.41 155 LEU A O 1
ATOM 1243 N N . ASN A 1 156 ? 9.190 3.620 31.425 1.00 62.78 156 ASN A N 1
ATOM 1244 C CA . ASN A 1 156 ? 8.013 4.506 31.401 1.00 62.78 156 ASN A CA 1
ATOM 1245 C C . ASN A 1 156 ? 7.107 4.127 32.591 1.00 62.78 156 ASN A C 1
ATOM 1247 O O . ASN A 1 156 ? 6.063 3.487 32.443 1.00 62.78 156 ASN A O 1
ATOM 1251 N N . ASN A 1 157 ? 7.566 4.439 33.809 1.00 65.88 157 ASN A N 1
ATOM 1252 C CA . ASN A 1 157 ? 6.841 4.113 35.044 1.00 65.88 157 ASN A CA 1
ATOM 1253 C C . ASN A 1 157 ? 5.499 4.858 35.135 1.00 65.88 157 ASN A C 1
ATOM 1255 O O . ASN A 1 157 ? 4.526 4.277 35.606 1.00 65.88 157 ASN A O 1
ATOM 1259 N N . ASP A 1 158 ? 5.423 6.069 34.584 1.00 69.31 158 ASP A N 1
ATOM 1260 C CA . ASP A 1 158 ? 4.236 6.929 34.639 1.00 69.31 158 ASP A CA 1
ATOM 1261 C C . ASP A 1 158 ? 3.059 6.341 33.840 1.00 69.31 158 ASP A C 1
ATOM 1263 O O . ASP A 1 158 ? 1.927 6.279 34.317 1.00 69.31 158 ASP A O 1
ATOM 1267 N N . ILE A 1 159 ? 3.318 5.807 32.638 1.00 71.62 159 ILE A N 1
ATOM 1268 C CA . ILE A 1 159 ? 2.284 5.146 31.818 1.00 71.62 159 ILE A CA 1
ATOM 1269 C C . ILE A 1 159 ? 1.838 3.839 32.484 1.00 71.62 159 ILE A C 1
ATOM 1271 O O . ILE A 1 159 ? 0.656 3.487 32.480 1.00 71.62 159 ILE A O 1
ATOM 1275 N N . LYS A 1 160 ? 2.777 3.120 33.105 1.00 70.69 160 LYS A N 1
ATOM 1276 C CA . LYS A 1 160 ? 2.472 1.912 33.874 1.00 70.69 160 LYS A CA 1
ATOM 1277 C C . LYS A 1 160 ? 1.598 2.222 35.094 1.00 70.69 160 LYS A C 1
ATOM 1279 O O . LYS A 1 160 ? 0.795 1.370 35.470 1.00 70.69 160 LYS A O 1
ATOM 1284 N N . GLU A 1 161 ? 1.749 3.393 35.702 1.00 75.56 161 GLU A N 1
ATOM 1285 C CA . GLU A 1 161 ? 0.920 3.865 36.812 1.00 75.56 161 GLU A CA 1
ATOM 1286 C C . GLU A 1 161 ? -0.482 4.280 36.331 1.00 75.56 161 GLU A C 1
ATOM 1288 O O . GLU A 1 161 ? -1.479 3.847 36.908 1.00 75.56 161 GLU A O 1
ATOM 1293 N N . LEU A 1 162 ? -0.590 4.984 35.197 1.00 74.88 162 LEU A N 1
ATOM 1294 C CA . LEU A 1 162 ? -1.876 5.336 34.573 1.00 74.88 162 LEU A CA 1
ATOM 1295 C C . LEU A 1 162 ? -2.710 4.087 34.231 1.00 74.88 162 LEU A C 1
ATOM 1297 O O . LEU A 1 162 ? -3.906 4.018 34.519 1.00 74.88 162 LEU A O 1
ATOM 1301 N N . LEU A 1 163 ? -2.075 3.043 33.691 1.00 69.81 163 LEU A N 1
ATOM 1302 C CA . LEU A 1 163 ? -2.736 1.775 33.347 1.00 69.81 163 LEU A CA 1
ATOM 1303 C C . LEU A 1 163 ? -3.137 0.913 34.562 1.00 69.81 163 LEU A C 1
ATOM 1305 O O . LEU A 1 163 ? -3.708 -0.170 34.381 1.00 69.81 163 LEU A O 1
ATOM 1309 N N . GLN A 1 164 ? -2.834 1.347 35.788 1.00 73.75 164 GLN A N 1
ATOM 1310 C CA . GLN A 1 164 ? -3.294 0.709 37.029 1.00 73.75 164 GLN A CA 1
ATOM 1311 C C . GLN A 1 164 ? -4.561 1.361 37.597 1.00 73.75 164 GLN A C 1
ATOM 1313 O O . GLN A 1 164 ? -5.133 0.844 38.554 1.00 73.75 164 GLN A O 1
ATOM 1318 N N . LEU A 1 165 ? -5.040 2.460 37.007 1.00 76.00 165 LEU A N 1
ATOM 1319 C CA . LEU A 1 165 ? -6.253 3.138 37.458 1.00 76.00 165 LEU A CA 1
ATOM 1320 C C . LEU A 1 165 ? -7.508 2.277 37.242 1.00 76.00 165 LEU A C 1
ATOM 1322 O O . LEU A 1 165 ? -7.606 1.537 36.260 1.00 76.00 165 LEU A O 1
ATOM 1326 N N . LYS A 1 166 ? -8.511 2.448 38.116 1.00 67.50 166 LYS A N 1
ATOM 1327 C CA . LYS A 1 166 ? -9.779 1.686 38.117 1.00 67.50 166 LYS A CA 1
ATOM 1328 C C . LYS A 1 166 ? -10.524 1.707 36.776 1.00 67.50 166 LYS A C 1
ATOM 1330 O O . LYS A 1 166 ? -11.098 0.707 36.363 1.00 67.50 166 LYS A O 1
ATOM 1335 N N . LEU A 1 167 ? -10.444 2.824 36.049 1.00 62.62 167 LEU A N 1
ATOM 1336 C CA . LEU A 1 167 ? -11.001 2.986 34.695 1.00 62.62 167 LEU A CA 1
ATOM 1337 C C . LEU A 1 167 ? -10.487 1.937 33.696 1.00 62.62 167 LEU A C 1
ATOM 1339 O O . LEU A 1 167 ? -11.175 1.589 32.740 1.00 62.62 167 LEU A O 1
ATOM 1343 N N . THR A 1 168 ? -9.286 1.411 33.932 1.00 62.41 168 THR A N 1
ATOM 1344 C CA . THR A 1 168 ? -8.618 0.458 33.046 1.00 62.41 168 THR A CA 1
ATOM 1345 C C . THR A 1 168 ? -8.749 -0.995 33.500 1.00 62.41 168 THR A C 1
ATOM 1347 O O . THR A 1 168 ? -8.165 -1.877 32.873 1.00 62.41 168 THR A O 1
ATOM 1350 N N . GLU A 1 169 ? -9.475 -1.290 34.582 1.00 65.62 169 GLU A N 1
ATOM 1351 C CA . GLU A 1 169 ? -9.601 -2.657 35.119 1.00 65.62 169 GLU A CA 1
ATOM 1352 C C . GLU A 1 169 ? -10.213 -3.632 34.108 1.00 65.62 169 GLU A C 1
ATOM 1354 O O . GLU A 1 169 ? -9.767 -4.771 34.007 1.00 65.62 169 GLU A O 1
ATOM 1359 N N . LYS A 1 170 ? -11.170 -3.162 33.298 1.00 66.69 170 LYS A N 1
ATOM 1360 C CA . LYS A 1 170 ? -11.823 -3.964 32.252 1.00 66.69 170 LYS A CA 1
ATOM 1361 C C . LYS A 1 170 ? -11.027 -4.061 30.939 1.00 66.69 170 LYS A C 1
ATOM 1363 O O . LYS A 1 170 ? -11.549 -4.600 29.963 1.00 66.69 170 LYS A O 1
ATOM 1368 N N . PHE A 1 171 ? -9.825 -3.484 30.836 1.00 67.62 171 PHE A N 1
ATOM 1369 C CA . PHE A 1 171 ? -8.946 -3.754 29.689 1.00 67.62 171 PHE A CA 1
ATOM 1370 C C . PHE A 1 171 ? -8.213 -5.069 29.896 1.00 67.62 171 PHE A C 1
ATOM 1372 O O . PHE A 1 171 ? -7.769 -5.382 31.005 1.00 67.62 171 PHE A O 1
ATOM 1379 N N . LEU A 1 172 ? -8.033 -5.819 28.814 1.00 68.62 172 LEU A N 1
ATOM 1380 C CA . LEU A 1 172 ? -7.293 -7.067 28.881 1.00 68.62 172 LEU A CA 1
ATOM 1381 C C . LEU A 1 172 ? -5.841 -6.768 29.286 1.00 68.62 172 LEU A C 1
ATOM 1383 O O . LEU A 1 172 ? -5.226 -5.805 28.824 1.00 68.62 172 LEU A O 1
ATOM 1387 N N . SER A 1 173 ? -5.247 -7.622 30.123 1.00 66.00 173 SER A N 1
ATOM 1388 C CA . SER A 1 173 ? -3.832 -7.497 30.518 1.00 66.00 173 SER A CA 1
ATOM 1389 C C . SER A 1 173 ? -2.880 -7.484 29.315 1.00 66.00 173 SER A C 1
ATOM 1391 O O . SER A 1 173 ? -1.771 -6.957 29.392 1.00 66.00 173 SER A O 1
ATOM 1393 N N . PHE A 1 174 ? -3.332 -8.046 28.196 1.00 63.59 174 PHE A N 1
ATOM 1394 C CA . PHE A 1 174 ? -2.680 -7.992 26.901 1.00 63.59 174 PHE A CA 1
ATOM 1395 C C . PHE A 1 174 ? -2.778 -6.611 26.233 1.00 63.59 174 PHE A C 1
ATOM 1397 O O . PHE A 1 174 ? -1.740 -6.076 25.859 1.00 63.59 174 PHE A O 1
ATOM 1404 N N . GLU A 1 175 ? -3.962 -5.989 26.160 1.00 68.50 175 GLU A N 1
ATOM 1405 C CA . GLU A 1 175 ? -4.128 -4.633 25.600 1.00 68.50 175 GLU A CA 1
ATOM 1406 C C . GLU A 1 175 ? -3.230 -3.627 26.331 1.00 68.50 175 GLU A C 1
ATOM 1408 O O . GLU A 1 175 ? -2.511 -2.853 25.704 1.00 68.50 175 GLU A O 1
ATOM 1413 N N . LYS A 1 176 ? -3.156 -3.723 27.667 1.00 72.00 176 LYS A N 1
ATOM 1414 C CA . LYS A 1 176 ? -2.260 -2.885 28.482 1.00 72.00 176 LYS A CA 1
ATOM 1415 C C . LYS A 1 176 ? -0.785 -3.017 28.083 1.00 72.00 176 LYS A C 1
ATOM 1417 O O . LYS A 1 176 ? -0.051 -2.034 28.110 1.00 72.00 176 LYS A O 1
ATOM 1422 N N . LYS A 1 177 ? -0.335 -4.218 27.704 1.00 68.31 177 LYS A N 1
ATOM 1423 C CA . LYS A 1 177 ? 1.043 -4.446 27.232 1.00 68.31 177 LYS A CA 1
ATOM 1424 C C . LYS A 1 177 ? 1.270 -3.882 25.831 1.00 68.31 177 LYS A C 1
ATOM 1426 O O . LYS A 1 177 ? 2.357 -3.377 25.567 1.00 68.31 177 LYS A O 1
ATOM 1431 N N . VAL A 1 178 ? 0.264 -3.953 24.960 1.00 70.06 178 VAL A N 1
ATOM 1432 C CA . VAL A 1 178 ? 0.312 -3.369 23.612 1.00 70.06 178 VAL A CA 1
ATOM 1433 C C . VAL A 1 178 ? 0.466 -1.849 23.701 1.00 70.06 178 VAL A C 1
ATOM 1435 O O . VAL A 1 178 ? 1.364 -1.295 23.071 1.00 70.06 178 VAL A O 1
ATOM 1438 N N . TYR A 1 179 ? -0.320 -1.191 24.559 1.00 72.12 179 TYR A N 1
ATOM 1439 C CA . TYR A 1 179 ? -0.240 0.257 24.781 1.00 72.12 179 TYR A CA 1
ATOM 1440 C C . TYR A 1 179 ? 1.150 0.713 25.256 1.00 72.12 179 TYR A C 1
ATOM 1442 O O . TYR A 1 179 ? 1.686 1.691 24.738 1.00 72.12 179 TYR A O 1
ATOM 1450 N N . LEU A 1 180 ? 1.780 -0.031 26.175 1.00 70.06 180 LEU A N 1
ATOM 1451 C CA . LEU A 1 180 ? 3.144 0.261 26.647 1.00 70.06 180 LEU A CA 1
ATOM 1452 C C . LEU A 1 180 ? 4.216 0.084 25.560 1.00 70.06 180 LEU A C 1
ATOM 1454 O O . LEU A 1 180 ? 5.223 0.791 25.537 1.00 70.06 180 LEU A O 1
ATOM 1458 N N . HIS A 1 181 ? 4.036 -0.880 24.662 1.00 65.31 181 HIS A N 1
ATOM 1459 C CA . HIS A 1 181 ? 4.972 -1.089 23.562 1.00 65.31 181 HIS A CA 1
ATOM 1460 C C . HIS A 1 181 ? 4.886 0.042 22.529 1.00 65.31 181 HIS A C 1
ATOM 1462 O O . HIS A 1 181 ? 5.909 0.516 22.026 1.00 65.31 181 HIS A O 1
ATOM 1468 N N . GLU A 1 182 ? 3.671 0.497 22.222 1.00 64.81 182 GLU A N 1
ATOM 1469 C CA . GLU A 1 182 ? 3.473 1.595 21.282 1.00 64.81 182 GLU A CA 1
ATOM 1470 C C . GLU A 1 182 ? 4.026 2.918 21.801 1.00 64.81 182 GLU A C 1
ATOM 1472 O O . GLU A 1 182 ? 4.695 3.617 21.041 1.00 64.81 182 GLU A O 1
ATOM 1477 N N . SER A 1 183 ? 3.855 3.229 23.093 1.00 63.56 183 SER A N 1
ATOM 1478 C CA . 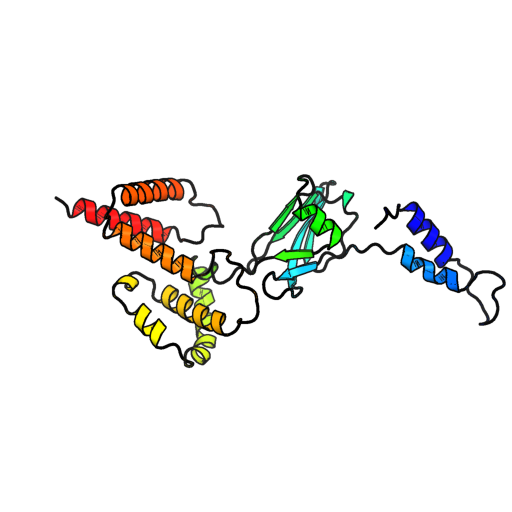SER A 1 183 ? 4.451 4.439 23.681 1.00 63.56 183 SER A CA 1
ATOM 1479 C C . SER A 1 183 ? 5.962 4.468 23.514 1.00 63.56 183 SER A C 1
ATOM 1481 O O . SER A 1 183 ? 6.534 5.510 23.214 1.00 63.56 183 SER A O 1
ATOM 1483 N N . ASN A 1 184 ? 6.611 3.312 23.641 1.00 60.50 184 ASN A N 1
ATOM 1484 C CA . ASN A 1 184 ? 8.058 3.216 23.497 1.00 60.50 184 ASN A CA 1
ATOM 1485 C C . ASN A 1 184 ? 8.493 3.304 22.027 1.00 60.50 184 ASN A C 1
ATOM 1487 O O . ASN A 1 184 ? 9.519 3.908 21.723 1.00 60.50 184 ASN A O 1
ATOM 1491 N N . SER A 1 185 ? 7.694 2.753 21.109 1.00 58.59 185 SER A N 1
ATOM 1492 C CA . SER A 1 185 ? 7.949 2.842 19.664 1.00 58.59 185 SER A CA 1
ATOM 1493 C C . SER A 1 185 ? 7.794 4.277 19.148 1.00 58.59 185 SER A C 1
ATOM 1495 O O . SER A 1 185 ? 8.617 4.739 18.361 1.00 58.59 185 SER A O 1
ATOM 1497 N N . ALA A 1 186 ? 6.801 5.018 19.653 1.00 56.03 186 ALA A N 1
ATOM 1498 C CA . ALA A 1 186 ? 6.578 6.421 19.306 1.00 56.03 186 ALA A CA 1
ATOM 1499 C C . ALA A 1 186 ? 7.754 7.334 19.712 1.00 56.03 186 ALA A C 1
ATOM 1501 O O . ALA A 1 186 ? 8.053 8.296 19.008 1.00 56.03 186 ALA A O 1
ATOM 1502 N N . ILE A 1 187 ? 8.463 7.015 20.804 1.00 51.16 187 ILE A N 1
ATOM 1503 C CA . ILE A 1 187 ? 9.642 7.774 21.267 1.00 51.16 187 ILE A CA 1
ATOM 1504 C C . ILE A 1 187 ? 10.865 7.535 20.357 1.00 51.16 187 ILE A C 1
ATOM 1506 O O . ILE A 1 187 ? 11.683 8.436 20.170 1.00 51.16 187 ILE A O 1
ATOM 1510 N N . GLY A 1 188 ? 10.988 6.348 19.752 1.00 48.81 188 GLY A N 1
ATOM 1511 C CA . GLY A 1 188 ? 12.099 6.001 18.854 1.00 48.81 188 GLY A CA 1
ATOM 1512 C C . GLY A 1 188 ? 11.981 6.557 17.428 1.00 48.81 188 GLY A C 1
ATOM 1513 O O . GLY A 1 188 ? 12.978 6.619 16.713 1.00 48.81 188 GLY A O 1
ATOM 1514 N N . GLU A 1 189 ? 10.787 6.980 17.005 1.00 51.25 189 GLU A N 1
ATOM 1515 C CA . GLU A 1 189 ? 10.473 7.357 15.618 1.00 51.25 189 GLU A CA 1
ATOM 1516 C C . GLU A 1 189 ? 10.155 8.860 15.471 1.00 51.25 189 GLU A C 1
ATOM 1518 O O . GLU A 1 189 ? 9.264 9.261 14.726 1.00 51.25 189 GLU A O 1
ATOM 1523 N N . THR A 1 190 ? 10.923 9.719 16.147 1.00 43.94 190 THR A N 1
ATOM 1524 C CA . THR A 1 190 ? 10.782 11.195 16.165 1.00 43.94 190 THR A CA 1
ATOM 1525 C C . THR A 1 190 ? 11.065 11.911 14.830 1.00 43.94 190 THR A C 1
ATOM 1527 O O . THR A 1 190 ? 11.043 13.138 14.774 1.00 43.94 190 THR A O 1
ATOM 1530 N N . GLY A 1 191 ? 11.314 11.179 13.738 1.00 42.53 191 GLY A N 1
ATOM 1531 C CA . GLY A 1 191 ? 11.738 11.742 12.448 1.00 42.53 191 GLY A CA 1
ATOM 1532 C C . GLY A 1 191 ? 10.707 11.726 11.315 1.00 42.53 191 GLY A C 1
ATOM 1533 O O . GLY A 1 191 ? 10.997 12.262 10.249 1.00 42.53 191 GLY A O 1
ATOM 1534 N N . SER A 1 192 ? 9.531 11.119 11.491 1.00 44.34 192 SER A N 1
ATOM 1535 C CA . SER A 1 192 ? 8.507 11.084 10.441 1.00 44.34 192 SER A CA 1
ATOM 1536 C C . SER A 1 192 ? 7.309 11.917 10.863 1.00 44.34 192 SER A C 1
ATOM 1538 O O . SER A 1 192 ? 6.749 11.688 11.933 1.00 44.34 192 SER A O 1
ATOM 1540 N N . ALA A 1 193 ? 6.951 12.902 10.036 1.00 42.66 193 ALA A N 1
ATOM 1541 C CA . ALA A 1 193 ? 5.773 13.735 10.220 1.00 42.66 193 ALA A CA 1
ATOM 1542 C C . ALA A 1 193 ? 4.585 12.851 10.618 1.00 42.66 193 ALA A C 1
ATOM 1544 O O . ALA A 1 193 ? 4.173 11.984 9.846 1.00 42.66 193 ALA A O 1
ATOM 1545 N N . ASN A 1 194 ? 4.074 13.058 11.836 1.00 49.22 194 ASN A N 1
ATOM 1546 C CA . ASN A 1 194 ? 2.856 12.426 12.320 1.00 49.22 194 ASN A CA 1
ATOM 1547 C C . ASN A 1 194 ? 1.728 12.838 11.370 1.00 49.22 194 ASN A C 1
ATOM 1549 O O . ASN A 1 194 ? 1.100 13.883 11.524 1.00 49.22 194 ASN A O 1
ATOM 1553 N N . MET A 1 195 ? 1.510 12.036 10.332 1.00 49.94 195 MET A N 1
ATOM 1554 C CA . MET A 1 195 ? 0.281 12.070 9.570 1.00 49.94 195 MET A CA 1
ATOM 1555 C C . MET A 1 195 ? -0.819 11.809 10.591 1.00 49.94 195 MET A C 1
ATOM 1557 O O . MET A 1 195 ? -0.868 10.725 11.178 1.00 49.94 195 MET A O 1
ATOM 1561 N N . ASN A 1 196 ? -1.651 12.827 10.830 1.00 50.72 196 ASN A N 1
ATOM 1562 C CA . ASN A 1 196 ? -2.854 12.789 11.660 1.00 50.72 196 ASN A CA 1
ATOM 1563 C C . ASN A 1 196 ? -3.883 11.838 11.032 1.00 50.72 196 ASN A C 1
ATOM 1565 O O . ASN A 1 196 ? -4.978 12.239 10.656 1.00 50.72 196 ASN A O 1
ATOM 1569 N N . SER A 1 197 ? -3.522 10.567 10.875 1.00 55.22 197 SER A N 1
ATOM 1570 C CA . SER A 1 197 ? -4.409 9.524 10.377 1.00 55.22 197 SER A CA 1
ATOM 1571 C C . SER A 1 197 ? -5.557 9.275 11.351 1.00 55.22 197 SER A C 1
ATOM 1573 O O . SER A 1 197 ? -6.535 8.650 10.974 1.00 55.22 197 SER A O 1
ATOM 1575 N N . GLY A 1 198 ? -5.451 9.749 12.600 1.00 55.00 198 GLY A N 1
ATOM 1576 C CA . GLY A 1 198 ? -6.435 9.489 13.647 1.00 55.00 198 GLY A CA 1
ATOM 1577 C C . GLY A 1 198 ? -6.404 8.045 14.159 1.00 55.00 198 GLY A C 1
ATOM 1578 O O . GLY A 1 198 ? -7.086 7.749 15.129 1.00 55.00 198 GLY A O 1
ATOM 1579 N N . LEU A 1 199 ? -5.580 7.173 13.564 1.00 56.19 199 LEU A N 1
ATOM 1580 C CA . LEU A 1 199 ? -5.535 5.724 13.794 1.00 56.19 199 LEU A CA 1
ATOM 1581 C C . LEU A 1 199 ? -4.426 5.292 14.771 1.00 56.19 199 LEU A C 1
ATOM 1583 O O . LEU A 1 199 ? -3.982 4.146 14.728 1.00 56.19 199 LEU A O 1
ATOM 1587 N N . SER A 1 200 ? -3.925 6.196 15.618 1.00 64.94 200 SER A N 1
ATOM 1588 C CA . SER A 1 200 ? -2.956 5.811 16.651 1.00 64.94 200 SER A CA 1
ATOM 1589 C C . SER A 1 200 ? -3.631 4.891 17.668 1.00 64.94 200 SER A C 1
ATOM 1591 O O . SER A 1 200 ? -4.816 5.056 17.971 1.00 64.94 200 SER A O 1
ATOM 1593 N N . VAL A 1 201 ? -2.900 3.941 18.253 1.00 70.19 201 VAL A N 1
ATOM 1594 C CA . VAL A 1 201 ? -3.501 3.068 19.272 1.00 70.19 201 VAL A CA 1
ATOM 1595 C C . VAL A 1 201 ? -3.897 3.866 20.518 1.00 70.19 201 VAL A C 1
ATOM 1597 O O . VAL A 1 201 ? -4.812 3.464 21.231 1.00 70.19 201 VAL A O 1
ATOM 1600 N N . PHE A 1 202 ? -3.294 5.037 20.742 1.00 72.62 202 PHE A N 1
ATOM 1601 C CA . PHE A 1 202 ? -3.731 5.981 21.771 1.00 72.62 202 PHE A CA 1
ATOM 1602 C C . PHE A 1 202 ? -5.117 6.557 21.502 1.00 72.62 202 PHE A C 1
ATOM 1604 O O . PHE A 1 202 ? -5.933 6.556 22.416 1.00 72.62 202 PHE A O 1
ATOM 1611 N N . ASN A 1 203 ? -5.410 6.975 20.269 1.00 75.81 203 ASN A N 1
ATOM 1612 C CA . ASN A 1 203 ? -6.750 7.440 19.912 1.00 75.81 203 ASN A CA 1
ATOM 1613 C C . ASN A 1 203 ? -7.770 6.309 20.068 1.00 75.81 203 ASN A C 1
ATOM 1615 O O . ASN A 1 203 ? -8.850 6.521 20.594 1.00 75.81 203 ASN A O 1
ATOM 1619 N N . ILE A 1 204 ? -7.399 5.079 19.703 1.00 75.88 204 ILE A N 1
ATOM 1620 C CA . ILE A 1 204 ? -8.277 3.916 19.885 1.00 75.88 204 ILE A CA 1
ATOM 1621 C C . ILE A 1 204 ? -8.528 3.632 21.372 1.00 75.88 204 ILE A C 1
ATOM 1623 O O . ILE A 1 204 ? -9.638 3.272 21.767 1.00 75.88 204 ILE A O 1
ATOM 1627 N N . ALA A 1 205 ? -7.496 3.749 22.208 1.00 76.94 205 ALA A N 1
ATOM 1628 C CA . ALA A 1 205 ? -7.630 3.582 23.649 1.00 76.94 205 ALA A CA 1
ATOM 1629 C C . ALA A 1 205 ? -8.524 4.671 24.259 1.00 76.94 205 ALA A C 1
ATOM 1631 O O . ALA A 1 205 ? -9.356 4.354 25.111 1.00 76.94 205 ALA A O 1
ATOM 1632 N N . ASP A 1 206 ? -8.372 5.914 23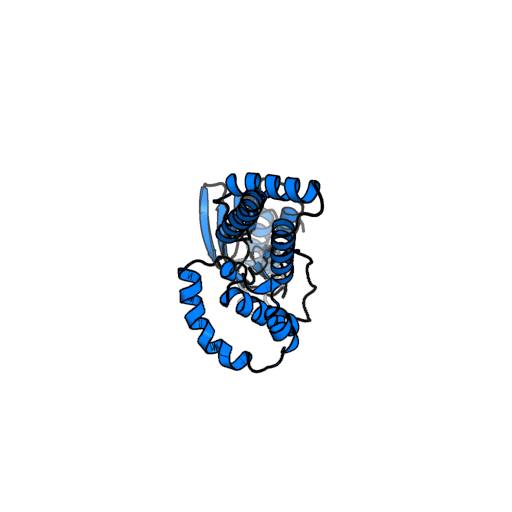.802 1.00 79.94 206 ASP A N 1
ATOM 1633 C CA . ASP A 1 206 ? -9.181 7.059 24.219 1.00 79.94 206 ASP A CA 1
ATOM 1634 C C . ASP A 1 206 ? -10.646 6.888 23.796 1.00 79.94 206 ASP A C 1
ATOM 1636 O O . ASP A 1 206 ? -11.530 6.921 24.649 1.00 79.94 206 ASP A O 1
ATOM 1640 N N . ASP A 1 207 ? -10.904 6.526 22.536 1.00 81.12 207 ASP A N 1
ATOM 1641 C CA . ASP A 1 207 ? -12.240 6.196 22.026 1.00 81.12 207 ASP A CA 1
ATOM 1642 C C . ASP A 1 207 ? -12.903 5.099 22.876 1.00 81.12 207 ASP A C 1
ATOM 1644 O O . ASP A 1 207 ? -14.049 5.227 23.314 1.00 81.12 207 ASP A O 1
ATOM 1648 N N . LYS A 1 208 ? -12.180 4.005 23.168 1.00 82.56 208 LYS A N 1
ATOM 1649 C CA . LYS A 1 208 ? -12.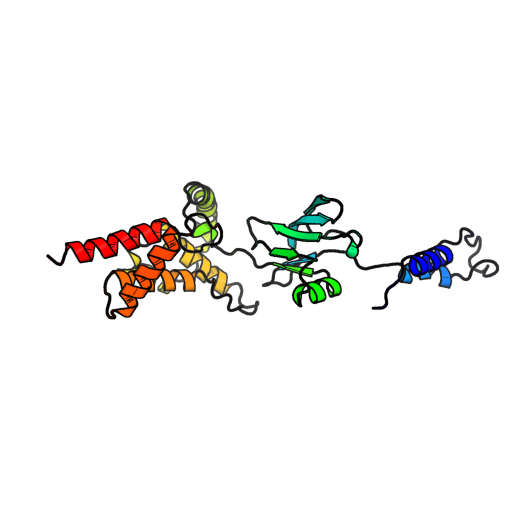689 2.909 24.013 1.00 82.56 208 LYS A CA 1
ATOM 1650 C C . LYS A 1 208 ? -13.008 3.383 25.434 1.00 82.56 208 LYS A C 1
ATOM 1652 O O . LYS A 1 208 ? -13.989 2.923 26.025 1.00 82.56 208 LYS A O 1
ATOM 1657 N N . LEU A 1 209 ? -12.176 4.254 26.006 1.00 83.31 209 LEU A N 1
ATOM 1658 C CA . LEU A 1 209 ? -12.398 4.834 27.330 1.00 83.31 209 LEU A CA 1
ATOM 1659 C C . LEU A 1 209 ? -13.619 5.750 27.335 1.00 83.31 209 LEU A C 1
ATOM 1661 O O . LEU A 1 209 ? -14.467 5.611 28.217 1.00 83.31 209 LEU A O 1
ATOM 1665 N N . GLN A 1 210 ? -13.737 6.629 26.343 1.00 85.75 210 GLN A N 1
ATOM 1666 C CA . GLN A 1 210 ? -14.852 7.554 26.196 1.00 85.75 210 GLN A CA 1
ATOM 1667 C C . GLN A 1 210 ? -16.173 6.801 26.031 1.00 85.75 210 GLN A C 1
ATOM 1669 O O . GLN A 1 210 ? -17.121 7.064 26.769 1.00 85.75 210 GLN A O 1
ATOM 1674 N N . LEU A 1 211 ? -16.218 5.796 25.152 1.00 86.25 211 LEU A N 1
ATOM 1675 C CA . LEU A 1 211 ? -17.406 4.967 24.941 1.00 86.25 211 LEU A CA 1
ATOM 1676 C C . LEU A 1 211 ? -17.825 4.219 26.213 1.00 86.25 211 LEU A C 1
ATOM 1678 O O . LEU A 1 211 ? -19.009 4.153 26.543 1.00 86.25 211 LEU A O 1
ATOM 1682 N N . ARG A 1 212 ? -16.864 3.683 26.975 1.00 83.81 212 ARG A N 1
ATOM 1683 C CA . ARG A 1 212 ? -17.156 3.055 28.274 1.00 83.81 212 ARG A CA 1
ATOM 1684 C C . ARG A 1 212 ? -17.605 4.059 29.324 1.00 83.81 212 ARG A C 1
ATOM 1686 O O . ARG A 1 212 ? -18.440 3.724 30.160 1.00 83.81 212 ARG A O 1
ATOM 1693 N N . HIS A 1 213 ? -17.049 5.264 29.321 1.00 85.25 213 HIS A N 1
ATOM 1694 C CA . HIS A 1 213 ? -17.482 6.317 30.227 1.00 85.25 213 HIS A CA 1
ATOM 1695 C C . HIS A 1 213 ? -18.940 6.701 29.945 1.00 85.25 213 HIS A C 1
ATOM 1697 O O . HIS A 1 213 ? -19.750 6.672 30.869 1.00 85.25 213 HIS A O 1
ATOM 1703 N N . GLN A 1 214 ? -19.289 6.919 28.672 1.00 84.50 214 GLN A N 1
ATOM 1704 C CA . GLN A 1 214 ? -20.666 7.166 28.231 1.00 84.50 214 GLN A CA 1
ATOM 1705 C C . GLN A 1 214 ? -21.609 6.009 28.591 1.00 84.50 214 GLN A C 1
ATOM 1707 O O . GLN A 1 214 ? -22.741 6.251 29.000 1.00 84.50 214 GLN A O 1
ATOM 1712 N N . ALA A 1 215 ? -21.144 4.758 28.491 1.00 83.31 215 ALA A N 1
ATOM 1713 C CA . ALA A 1 215 ? -21.926 3.587 28.879 1.00 83.31 215 ALA A CA 1
ATOM 1714 C C . ALA A 1 215 ? -22.190 3.525 30.390 1.00 83.31 215 ALA A C 1
ATOM 1716 O O . ALA A 1 215 ? -23.306 3.223 30.790 1.00 83.31 215 ALA A O 1
ATOM 1717 N N . ASN A 1 216 ? -21.181 3.809 31.222 1.00 82.88 216 ASN A N 1
ATOM 1718 C CA . ASN A 1 216 ? -21.290 3.724 32.682 1.00 82.88 216 ASN A CA 1
ATOM 1719 C C . ASN A 1 216 ? -22.038 4.916 33.302 1.00 82.88 216 ASN A C 1
ATOM 1721 O O . ASN A 1 216 ? -22.683 4.761 34.338 1.00 82.88 216 ASN A O 1
ATOM 1725 N N . GLN A 1 217 ? -21.903 6.111 32.720 1.00 81.81 217 GLN A N 1
ATOM 1726 C CA . GLN A 1 217 ? -22.474 7.361 33.226 1.00 81.81 217 GLN A CA 1
ATOM 1727 C C . GLN A 1 217 ? -22.960 8.245 32.063 1.00 81.81 217 GLN A C 1
ATOM 1729 O O . GLN A 1 217 ? -22.277 9.204 31.697 1.00 81.81 217 GLN A O 1
ATOM 1734 N N . PRO A 1 218 ? -24.138 7.963 31.477 1.00 80.19 218 PRO A N 1
ATOM 1735 C CA . PRO A 1 218 ? -24.712 8.837 30.460 1.00 80.19 218 PRO A CA 1
ATOM 1736 C C . PRO A 1 218 ? -25.146 10.161 31.103 1.00 80.19 218 PRO A C 1
ATOM 1738 O O . PRO A 1 218 ? -26.032 10.175 31.958 1.00 80.19 218 PRO A O 1
ATOM 1741 N N . GLN A 1 219 ? -24.521 11.277 30.714 1.00 78.62 219 GLN A N 1
ATOM 1742 C CA . GLN A 1 219 ? -24.893 12.605 31.222 1.00 78.62 219 GLN A CA 1
ATOM 1743 C C . GLN A 1 219 ? -25.912 13.305 30.320 1.00 78.62 219 GLN A C 1
ATOM 1745 O O . GLN A 1 219 ? -26.774 14.029 30.818 1.00 78.62 219 GLN A O 1
ATOM 1750 N N . THR A 1 220 ? -25.857 13.049 29.009 1.00 88.56 220 THR A N 1
ATOM 1751 C CA . THR A 1 220 ? -26.734 13.676 28.014 1.00 88.56 220 THR A CA 1
ATOM 1752 C C . THR A 1 220 ? -27.587 12.627 27.302 1.00 88.56 220 THR A C 1
ATOM 1754 O O . THR A 1 220 ? -27.146 11.512 27.028 1.00 88.56 220 THR A O 1
ATOM 1757 N N . ILE A 1 221 ? -28.815 12.994 26.927 1.00 84.69 221 ILE A N 1
ATOM 1758 C CA . ILE A 1 221 ? -29.686 12.162 26.072 1.00 84.69 221 ILE A CA 1
ATOM 1759 C C . ILE A 1 221 ? -29.004 11.851 24.724 1.00 84.69 221 ILE A C 1
ATOM 1761 O O . ILE A 1 221 ? -29.170 10.765 24.168 1.00 84.69 221 ILE A O 1
ATOM 1765 N N . GLU A 1 222 ? -28.189 12.782 24.226 1.00 86.69 222 GLU A N 1
ATOM 1766 C CA . GLU A 1 222 ? -27.374 12.614 23.022 1.00 86.69 222 GLU A CA 1
ATOM 1767 C C . GLU A 1 222 ? -26.375 11.458 23.141 1.00 86.69 222 GLU A C 1
ATOM 1769 O O . GLU A 1 222 ? -26.222 10.710 22.179 1.00 86.69 222 GLU A O 1
ATOM 1774 N N . ASP A 1 223 ? -25.774 11.237 24.316 1.00 84.06 223 ASP A N 1
ATOM 1775 C CA . ASP A 1 223 ? -24.829 10.132 24.538 1.00 84.06 223 ASP A CA 1
ATOM 1776 C C . ASP A 1 223 ? -25.521 8.774 24.348 1.00 84.06 223 ASP A C 1
ATOM 1778 O O . ASP A 1 223 ? -25.002 7.871 23.688 1.00 84.06 223 ASP A O 1
ATOM 1782 N N . VAL A 1 224 ? -26.747 8.645 24.863 1.00 84.94 224 VAL A N 1
ATOM 1783 C CA . VAL A 1 224 ? -27.559 7.425 24.734 1.00 84.94 224 VAL A CA 1
ATOM 1784 C C . VAL A 1 224 ? -27.998 7.208 23.285 1.00 84.94 224 VAL A C 1
ATOM 1786 O O . VAL A 1 224 ? -27.978 6.078 22.787 1.00 84.94 224 VAL A O 1
ATOM 1789 N N . HIS A 1 225 ? -28.370 8.277 22.576 1.00 85.88 225 HIS A N 1
ATOM 1790 C CA . HIS A 1 225 ? -28.674 8.191 21.148 1.00 85.88 225 HIS A CA 1
ATOM 1791 C C . HIS A 1 225 ? -27.444 7.818 20.320 1.00 85.88 225 HIS A C 1
ATOM 1793 O O . HIS A 1 225 ? -27.562 6.976 19.429 1.00 85.88 225 HIS A O 1
ATOM 1799 N N . GLY A 1 226 ? -26.277 8.376 20.642 1.00 88.50 226 GLY A N 1
ATOM 1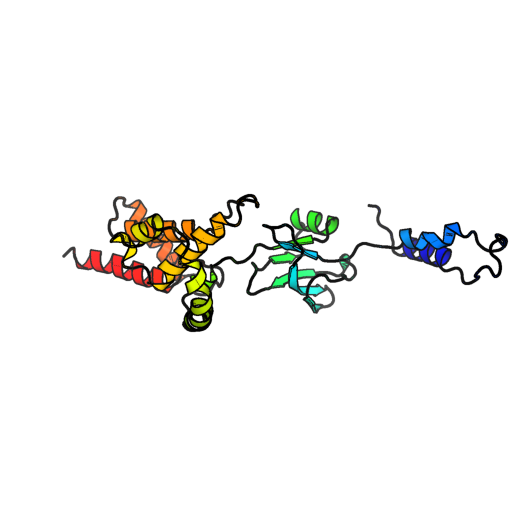800 C CA . GLY A 1 226 ? -25.003 8.038 20.017 1.00 88.50 226 GLY A CA 1
ATOM 1801 C C . GLY A 1 226 ? -24.675 6.556 20.173 1.00 88.50 226 GLY A C 1
ATOM 1802 O O . GLY A 1 226 ? -24.432 5.879 19.177 1.00 88.50 226 GLY A O 1
ATOM 1803 N N . LEU A 1 227 ? -24.784 6.017 21.392 1.00 87.81 227 LEU A N 1
ATOM 1804 C CA . LEU A 1 227 ? -24.593 4.586 21.652 1.00 87.81 227 LEU A CA 1
ATOM 1805 C C . LEU A 1 227 ? -25.609 3.716 20.902 1.00 87.81 227 LEU A C 1
ATOM 1807 O O . LEU A 1 227 ? -25.243 2.690 20.334 1.00 87.81 227 LEU A O 1
ATOM 1811 N N . LYS A 1 228 ? -26.878 4.130 20.833 1.00 88.06 228 LYS A N 1
ATOM 1812 C CA . LYS A 1 228 ? -27.903 3.400 20.074 1.00 88.06 228 LYS A CA 1
ATOM 1813 C C . LYS A 1 228 ? -27.579 3.345 18.580 1.00 88.06 228 LYS A C 1
ATOM 1815 O O . LYS A 1 228 ? -27.724 2.290 17.965 1.00 88.06 228 LYS A O 1
ATOM 1820 N N . VAL A 1 229 ? -27.163 4.469 17.998 1.00 89.69 229 VAL A N 1
ATOM 1821 C CA . VAL A 1 229 ? -26.743 4.539 16.591 1.00 89.69 229 VAL A CA 1
ATOM 1822 C C . VAL A 1 229 ? -25.511 3.669 16.369 1.00 89.69 229 VAL A C 1
ATOM 1824 O O . VAL A 1 229 ? -25.474 2.911 15.403 1.00 89.69 229 VAL A O 1
ATOM 1827 N N . LEU A 1 230 ? -24.546 3.722 17.288 1.00 87.25 230 LEU A N 1
ATOM 1828 C CA . LEU A 1 230 ? -23.337 2.913 17.237 1.00 87.25 230 LEU A CA 1
ATOM 1829 C C . LEU A 1 230 ? -23.660 1.416 17.247 1.00 87.25 230 LEU A C 1
ATOM 1831 O O . LEU A 1 230 ? -23.171 0.699 16.384 1.00 87.25 230 LEU A O 1
ATOM 1835 N N . PHE A 1 231 ? -24.536 0.951 18.140 1.00 87.50 231 PHE A N 1
ATOM 1836 C CA . PHE A 1 231 ? -24.953 -0.454 18.178 1.00 87.50 231 PHE A CA 1
ATOM 1837 C C . PHE A 1 231 ? -25.696 -0.892 16.915 1.00 87.50 231 PHE A C 1
ATOM 1839 O O . PHE A 1 231 ? -25.402 -1.946 16.356 1.00 87.50 231 PHE A O 1
ATOM 1846 N N . ALA A 1 232 ? -26.625 -0.067 16.424 1.00 86.25 232 ALA A N 1
ATOM 1847 C CA . ALA A 1 232 ? -27.333 -0.357 15.179 1.00 86.25 232 ALA A CA 1
ATOM 1848 C C . ALA A 1 232 ? -26.366 -0.435 13.987 1.00 86.25 232 ALA A C 1
ATOM 1850 O O . ALA A 1 232 ? -26.539 -1.261 13.092 1.00 86.25 232 ALA A O 1
ATOM 1851 N N . TYR A 1 233 ? -25.327 0.402 13.990 1.00 85.75 233 TYR A N 1
ATOM 1852 C CA . TYR A 1 233 ? -24.283 0.382 12.978 1.00 85.75 233 TYR A CA 1
ATOM 1853 C C . TYR A 1 233 ? -23.397 -0.863 13.089 1.00 85.75 233 TYR A C 1
ATOM 1855 O O . TYR A 1 233 ? -23.149 -1.512 12.073 1.00 85.75 233 TYR A O 1
ATOM 1863 N N . THR A 1 234 ? -22.959 -1.237 14.297 1.00 80.75 234 THR A N 1
ATOM 1864 C CA . THR A 1 234 ? -22.126 -2.431 14.499 1.00 80.75 234 THR A CA 1
ATOM 1865 C C . THR A 1 234 ? -22.860 -3.698 14.097 1.00 80.75 234 THR A C 1
ATOM 1867 O O . THR A 1 234 ? -22.270 -4.529 13.416 1.00 80.75 234 THR A O 1
ATOM 1870 N N . ASP A 1 235 ? -24.150 -3.814 14.426 1.00 80.50 235 ASP A N 1
ATOM 1871 C CA . ASP A 1 235 ? -24.967 -4.983 14.081 1.00 80.50 235 ASP A CA 1
ATOM 1872 C C . ASP A 1 235 ? -25.114 -5.149 12.558 1.00 80.50 235 ASP A C 1
ATOM 1874 O O . ASP A 1 235 ? -25.144 -6.269 12.050 1.00 80.50 235 ASP A O 1
ATOM 1878 N N . CYS A 1 236 ? -25.126 -4.041 11.807 1.00 78.50 236 CYS A N 1
ATOM 1879 C CA . CYS A 1 236 ? -25.148 -4.068 10.343 1.00 78.50 236 CYS A CA 1
ATOM 1880 C C . CYS A 1 236 ? -23.803 -4.471 9.710 1.00 78.50 236 CYS A C 1
ATOM 1882 O O . CYS A 1 236 ? -23.782 -4.892 8.554 1.00 78.50 236 CYS A O 1
ATOM 1884 N N . LYS A 1 237 ? -22.680 -4.304 10.418 1.00 70.31 237 LYS A N 1
ATOM 1885 C CA . LYS A 1 237 ? -21.326 -4.315 9.835 1.00 70.31 237 LYS A CA 1
ATOM 1886 C C . LYS A 1 237 ? -20.371 -5.378 10.390 1.00 70.31 237 LYS A C 1
ATOM 1888 O O . LYS A 1 237 ? -19.175 -5.309 10.122 1.00 70.31 237 LYS A O 1
ATOM 1893 N N . LEU A 1 238 ? -20.884 -6.395 11.086 1.00 58.69 238 LEU A N 1
ATOM 1894 C CA . LEU A 1 238 ? -20.105 -7.414 11.816 1.00 58.69 238 LEU A CA 1
ATOM 1895 C C . LEU A 1 238 ? -19.011 -8.169 11.018 1.00 58.69 238 LEU A C 1
ATOM 1897 O O . LEU A 1 238 ? -18.183 -8.824 11.641 1.00 58.69 238 LEU A O 1
ATOM 1901 N N . ASN A 1 239 ? -18.960 -8.065 9.683 1.00 58.03 239 ASN A N 1
ATOM 1902 C CA . ASN A 1 239 ? -18.017 -8.799 8.825 1.00 58.03 239 ASN A CA 1
ATOM 1903 C C . ASN A 1 239 ? -16.984 -7.932 8.071 1.00 58.03 239 ASN A C 1
ATOM 1905 O O . ASN A 1 239 ? -16.196 -8.488 7.306 1.00 58.03 239 ASN A O 1
ATOM 1909 N N . ASP A 1 240 ? -16.958 -6.604 8.242 1.00 59.72 240 ASP A N 1
ATOM 1910 C CA . ASP A 1 240 ? -15.932 -5.771 7.591 1.00 59.72 240 ASP A CA 1
ATOM 1911 C C . ASP A 1 240 ? -14.576 -5.916 8.318 1.00 59.72 240 ASP A C 1
ATOM 1913 O O . ASP A 1 240 ? -14.406 -5.489 9.460 1.00 59.72 240 ASP A O 1
ATOM 1917 N N . GLU A 1 241 ? -13.569 -6.454 7.620 1.00 56.81 241 GLU A N 1
ATOM 1918 C CA . GLU A 1 241 ? -12.175 -6.645 8.076 1.00 56.81 241 GLU A CA 1
ATOM 1919 C C . GLU A 1 241 ? -11.462 -5.348 8.522 1.00 56.81 241 GLU A C 1
ATOM 1921 O O . GLU A 1 241 ? -10.389 -5.401 9.131 1.00 56.81 241 GLU A O 1
ATOM 1926 N N . HIS A 1 242 ? -12.037 -4.179 8.230 1.00 56.88 242 HIS A N 1
ATOM 1927 C CA . HIS A 1 242 ? -11.405 -2.869 8.404 1.00 56.88 242 HIS A CA 1
ATOM 1928 C C . HIS A 1 242 ? -11.810 -2.122 9.689 1.00 56.88 242 HIS A C 1
ATOM 1930 O O . HIS A 1 242 ? -11.508 -0.936 9.820 1.00 56.88 242 HIS A O 1
ATOM 1936 N N . PHE A 1 243 ? -12.457 -2.784 10.656 1.00 63.62 243 PHE A N 1
ATOM 1937 C CA . PHE A 1 243 ? -12.744 -2.180 11.963 1.00 63.62 243 PHE A CA 1
ATOM 1938 C C . PHE A 1 243 ? -11.585 -2.303 12.955 1.00 63.62 243 PHE A C 1
ATOM 1940 O O . PHE A 1 243 ? -10.964 -3.355 13.097 1.00 63.62 243 PHE A O 1
ATOM 1947 N N . TYR A 1 244 ? -11.323 -1.207 13.672 1.00 66.50 244 TYR A N 1
ATOM 1948 C CA . TYR A 1 244 ? -10.262 -1.105 14.679 1.00 66.50 244 TYR A CA 1
ATOM 1949 C C . TYR A 1 244 ? -10.734 -1.422 16.113 1.00 66.50 244 TYR A C 1
ATOM 1951 O O . TYR A 1 244 ? -9.909 -1.572 17.015 1.00 66.50 244 TYR A O 1
ATOM 1959 N N . ILE A 1 245 ? -12.050 -1.545 16.330 1.00 70.50 245 ILE A N 1
ATOM 1960 C CA . ILE A 1 245 ? -12.661 -1.953 17.602 1.00 70.50 245 ILE A CA 1
ATOM 1961 C C . ILE A 1 245 ? -13.225 -3.367 17.444 1.00 70.50 245 ILE A C 1
ATOM 1963 O O . ILE A 1 245 ? -13.943 -3.649 16.488 1.00 70.50 245 ILE A O 1
ATOM 1967 N N . ASP A 1 246 ? -12.897 -4.240 18.394 1.00 71.62 246 ASP A N 1
ATOM 1968 C CA . ASP A 1 246 ? -13.333 -5.636 18.409 1.00 71.62 246 ASP A CA 1
ATOM 1969 C C . ASP A 1 246 ? -14.849 -5.761 18.658 1.00 71.62 246 ASP A C 1
ATOM 1971 O O . ASP A 1 246 ? -15.424 -5.031 19.469 1.00 71.62 246 ASP A O 1
ATOM 1975 N N . ALA A 1 247 ? -15.501 -6.732 18.019 1.00 75.62 247 ALA A N 1
ATOM 1976 C CA . ALA A 1 247 ? -16.920 -7.019 18.229 1.00 75.62 247 ALA A CA 1
ATOM 1977 C C . ALA A 1 247 ? -17.206 -7.419 19.689 1.00 75.62 247 ALA A C 1
ATOM 1979 O O . ALA A 1 247 ? -18.239 -7.053 20.251 1.00 75.62 247 ALA A O 1
ATOM 1980 N N . GLN A 1 248 ? -16.249 -8.091 20.341 1.00 76.75 248 GLN A N 1
ATOM 1981 C CA . GLN A 1 248 ? -16.345 -8.443 21.762 1.00 76.75 248 GLN A CA 1
ATOM 1982 C C . GLN A 1 248 ? -16.462 -7.208 22.662 1.00 76.75 248 GLN A C 1
ATOM 1984 O O . GLN A 1 248 ? -17.164 -7.240 23.673 1.00 76.75 248 GLN A O 1
ATOM 1989 N N . PHE A 1 249 ? -15.796 -6.108 22.296 1.00 78.75 249 PHE A N 1
ATOM 1990 C CA . PHE A 1 249 ? -15.875 -4.863 23.051 1.00 78.75 249 PHE A CA 1
ATOM 1991 C C . PHE A 1 249 ? -17.282 -4.266 22.983 1.00 78.75 249 PHE A C 1
ATOM 1993 O O . PHE A 1 249 ? -17.803 -3.836 24.010 1.00 78.75 249 PHE A O 1
ATOM 2000 N N . PHE A 1 250 ? -17.916 -4.281 21.808 1.00 83.25 250 PHE A N 1
ATOM 2001 C CA . PHE A 1 250 ? -19.283 -3.783 21.654 1.00 83.25 250 PHE A CA 1
ATOM 2002 C C . PHE A 1 250 ? -20.305 -4.641 22.396 1.00 83.25 250 PHE A C 1
ATOM 2004 O O . PHE A 1 250 ? -21.189 -4.086 23.043 1.00 83.25 250 PHE A O 1
ATOM 2011 N N . GLU A 1 251 ? -20.162 -5.967 22.381 1.00 83.38 251 GLU A N 1
ATOM 2012 C CA . GLU A 1 251 ? -21.019 -6.853 23.180 1.00 83.38 251 GLU A CA 1
ATOM 2013 C C . GLU A 1 251 ? -20.844 -6.619 24.688 1.00 83.38 251 GLU A C 1
ATOM 2015 O O . GLU A 1 251 ? -21.829 -6.523 25.420 1.00 83.38 251 GLU A O 1
ATOM 2020 N N . ALA A 1 252 ? -19.610 -6.422 25.162 1.00 83.56 252 ALA A N 1
ATOM 2021 C CA . ALA A 1 252 ? -19.365 -6.040 26.553 1.00 83.56 252 ALA A CA 1
ATOM 2022 C C . ALA A 1 252 ? -19.989 -4.674 26.896 1.00 83.56 252 ALA A C 1
ATOM 2024 O O . ALA A 1 252 ? -20.539 -4.494 27.980 1.00 83.56 252 ALA A O 1
ATOM 2025 N N . LEU A 1 253 ? -19.953 -3.716 25.964 1.00 86.00 253 LEU A N 1
ATOM 2026 C CA . LEU A 1 253 ? -20.565 -2.401 26.148 1.00 86.00 253 LEU A CA 1
ATOM 2027 C C . LEU A 1 253 ? -22.099 -2.504 26.211 1.00 86.00 253 LEU A C 1
ATOM 2029 O O . LEU A 1 253 ? -22.713 -1.892 27.084 1.00 86.00 253 LEU A O 1
ATOM 2033 N N . LYS A 1 254 ? -22.724 -3.333 25.362 1.00 86.94 254 LYS A N 1
ATOM 2034 C CA . LYS A 1 254 ? -24.164 -3.638 25.442 1.00 86.94 254 LYS A CA 1
ATOM 2035 C C . LYS A 1 254 ? -24.533 -4.226 26.808 1.00 86.94 254 LYS A C 1
ATOM 2037 O O . LYS A 1 254 ? -25.507 -3.780 27.410 1.00 86.94 254 LYS A O 1
ATOM 2042 N N . GLN A 1 255 ? -23.742 -5.173 27.321 1.00 86.44 255 GLN A N 1
ATOM 2043 C CA . GLN A 1 255 ? -23.953 -5.760 28.652 1.00 86.44 255 GLN A CA 1
ATOM 2044 C C . GLN A 1 255 ? -23.862 -4.717 29.772 1.00 86.44 255 GLN A C 1
ATOM 2046 O O . GLN A 1 255 ? -24.712 -4.709 30.664 1.00 86.44 255 GLN A O 1
ATOM 2051 N N . ASP A 1 256 ? -22.878 -3.816 29.711 1.00 84.25 256 ASP A N 1
ATOM 2052 C CA . ASP A 1 256 ? -22.711 -2.744 30.695 1.00 84.25 256 ASP A CA 1
ATOM 2053 C C . ASP A 1 256 ? -23.940 -1.812 30.704 1.00 84.25 256 ASP A C 1
ATOM 2055 O O . ASP A 1 256 ? -24.506 -1.550 31.768 1.00 84.25 256 ASP A O 1
ATOM 2059 N N . VAL A 1 257 ? -24.441 -1.408 29.531 1.00 85.88 257 VAL A N 1
ATOM 2060 C CA . VAL A 1 257 ? -25.660 -0.583 29.407 1.00 85.88 257 VAL A CA 1
ATOM 2061 C C . VAL A 1 257 ? -26.903 -1.322 29.916 1.00 85.88 257 VAL A C 1
ATOM 2063 O O . VAL A 1 257 ? -27.729 -0.745 30.627 1.00 85.88 257 VAL A O 1
ATOM 2066 N N . TRP A 1 258 ? -27.048 -2.612 29.600 1.00 84.88 258 TRP A N 1
ATOM 2067 C CA . TRP A 1 258 ? -28.168 -3.420 30.092 1.00 84.88 258 TRP A CA 1
ATOM 2068 C C . TRP A 1 258 ? -28.138 -3.601 31.610 1.00 84.88 258 TRP A C 1
ATOM 2070 O O . TRP A 1 258 ? -29.195 -3.587 32.241 1.00 84.88 258 TRP A O 1
ATOM 2080 N N . SER A 1 259 ? -26.952 -3.711 32.213 1.00 85.00 259 SER A N 1
ATOM 2081 C CA . SER A 1 259 ? -26.812 -3.840 33.666 1.00 85.00 259 SER A CA 1
ATOM 2082 C C . SER A 1 259 ? -27.328 -2.603 34.411 1.00 85.00 259 SER A C 1
ATOM 2084 O O . SER A 1 259 ? -27.991 -2.735 35.438 1.00 85.00 259 SER A O 1
ATOM 2086 N N . LEU A 1 260 ? -27.123 -1.408 33.848 1.00 79.94 260 LEU A N 1
ATOM 2087 C CA . LEU A 1 260 ? -27.648 -0.155 34.393 1.00 79.94 260 LEU A CA 1
ATOM 2088 C C . LEU A 1 260 ? -29.166 -0.052 34.255 1.00 79.94 260 LEU A C 1
ATOM 2090 O O . LEU A 1 260 ? -29.837 0.378 35.190 1.00 79.94 260 LEU A O 1
ATOM 2094 N N . SER A 1 261 ? -29.720 -0.493 33.121 1.00 76.44 261 SER A N 1
ATOM 2095 C CA . SER A 1 261 ? -31.175 -0.534 32.939 1.00 76.44 261 SER A CA 1
ATOM 2096 C C . SER A 1 261 ? -31.851 -1.484 33.931 1.00 76.44 261 SER A C 1
ATOM 2098 O O . SER A 1 261 ? -32.953 -1.191 34.384 1.00 76.44 261 SER A O 1
ATOM 2100 N N . MET A 1 262 ? -31.212 -2.611 34.259 1.00 69.19 262 MET A N 1
ATOM 2101 C CA . MET A 1 262 ? -31.741 -3.599 35.208 1.00 69.19 262 MET A CA 1
ATOM 2102 C C . MET A 1 262 ? -31.539 -3.188 36.674 1.00 69.19 262 MET A C 1
ATOM 2104 O O . MET A 1 262 ? -32.288 -3.630 37.537 1.00 69.19 262 MET A O 1
ATOM 2108 N N . GLY A 1 263 ? -30.548 -2.341 36.968 1.00 58.75 263 GLY A N 1
ATOM 2109 C CA . GLY A 1 263 ? -30.303 -1.798 38.308 1.00 58.75 263 GLY A CA 1
ATOM 2110 C C . GLY A 1 263 ? -31.187 -0.603 38.696 1.00 58.75 263 GLY A C 1
ATOM 2111 O O . GLY A 1 263 ? -31.075 -0.120 39.818 1.00 58.75 263 GLY A O 1
ATOM 2112 N N . SER A 1 264 ? -32.035 -0.109 37.785 1.00 53.31 264 SER A N 1
ATOM 2113 C CA . SER A 1 264 ? -32.903 1.064 37.990 1.00 53.31 264 SER A CA 1
ATOM 2114 C C . SER A 1 264 ? -34.343 0.722 38.428 1.00 53.31 264 SER A C 1
ATOM 2116 O O . SER A 1 264 ? -35.180 1.628 38.483 1.00 53.31 264 SER A O 1
ATOM 2118 N N . THR A 1 265 ? -34.652 -0.545 38.725 1.00 41.34 265 THR A N 1
ATOM 2119 C CA . THR A 1 265 ? -35.939 -0.982 39.310 1.00 41.34 265 THR A CA 1
ATOM 2120 C C . THR A 1 265 ? -35.809 -1.353 40.773 1.00 41.34 265 THR A C 1
ATOM 2122 O O . THR A 1 265 ? -34.866 -2.115 41.082 1.00 41.34 265 THR A O 1
#

Foldseek 3Di:
DDPPDQVNLVVLVCLLPPPDDDPDPPDPPPHHNVSVVSNVVNDDDQWAFEAELFPRDTDWFWKWWAFPVRDIDIDTPGDGDDPPVGTAKMWTDDPQWDIDIDGPVDPDPVVVVCVVPSYHYIYTPPCLVLQVPDPVSVVVVVVVVVVCVVVVVDDDVPLVVVCPDPLNPPPDPSLSVSVVVLVVVVVVRVDGPPPPPCPRVVSVVVVLSVLLCCLQDPPDPVSVVVLVVVLVVCVVPVPDPPDSHDPVSNVVSVVSNVVVVVVPD

Secondary structure (DSSP, 8-state):
-----HHHHHHHHHHHT-SPPPSSTT--SS--GGGGGGGGGGPPP-EEEEEETTT--EE--EEEEEETTS-EEEEESSEE---GGGEEEEEE--SSB--EEEETTS--HHHHHHHHH-EEEE-B--SHHHHS--HHHHHHHHHHHHHHTTTTTSS-HHHHHHTTSGGGTTS-HHHHHHHHHHHHHHHH-TTS-----S--HHHHHHHHHHHHHHHH---SHHHHHHHHHHHHHHHHHTT-TT-SS-HHHHHHHHHHHHHHHHTT-

pLDDT: mean 75.59, std 15.21, range [34.75, 94.56]

Radius of gyration: 28.12 Å; chains: 1; bounding box: 75×32×82 Å